Protein AF-0000000066310858 (afdb_homodimer)

Solvent-accessible surface area (backbone atoms only — not comparable to full-atom values): 17394 Å² total; per-residue (Å²): 88,62,56,35,39,60,80,66,37,44,60,84,69,60,69,42,52,45,74,44,28,37,24,57,52,24,36,52,24,57,76,66,74,44,64,58,34,40,23,27,49,98,83,70,42,81,51,24,38,40,40,38,67,40,46,29,48,28,37,37,66,72,41,40,78,41,39,34,60,80,58,33,46,55,85,67,71,58,42,46,56,75,39,34,38,69,58,53,47,49,52,22,67,77,69,70,43,57,64,35,44,23,35,40,95,85,69,44,79,55,27,36,38,38,52,66,53,41,46,51,49,49,62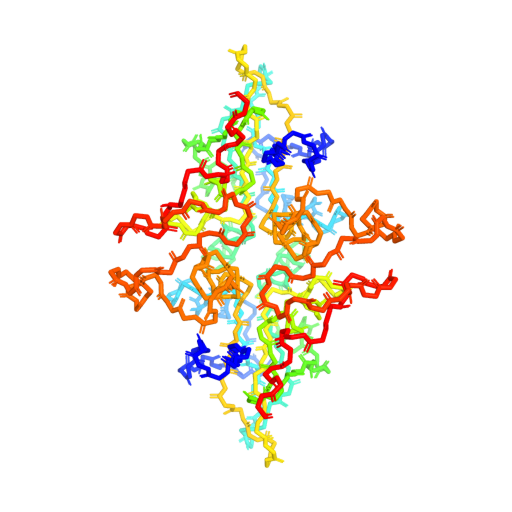,36,46,29,24,60,76,62,47,32,52,33,78,70,50,34,78,68,73,51,49,29,61,82,66,62,33,60,35,39,76,80,54,45,42,58,46,76,47,52,75,119,93,63,56,35,39,60,79,66,37,44,60,84,69,61,69,44,52,45,74,44,28,37,23,56,53,24,36,54,23,56,75,66,73,44,62,58,37,39,24,27,50,96,84,69,43,81,50,24,37,39,37,38,68,40,46,29,46,28,37,36,67,72,42,39,79,41,38,33,59,81,59,34,45,53,84,67,72,57,42,46,54,76,36,36,38,68,58,53,47,49,52,22,66,76,70,71,44,57,63,35,44,23,35,40,96,87,68,44,80,54,26,36,38,40,53,65,52,42,47,50,51,48,62,35,45,27,25,60,75,62,45,32,51,37,79,70,52,35,81,68,72,55,48,28,62,81,65,62,31,61,34,40,76,82,57,47,42,60,47,72,46,51,76,118

Radius of gyration: 21.23 Å; Cα contacts (8 Å, |Δi|>4): 653; chains: 2; bounding box: 56×58×44 Å

Secondary structure (DSSP, 8-state):
-PPBGGGT-B----EE-TTSBHHHHHHHHHHHT-SEEEEE-TTS-EEEEEEHHHHHHHHHTT-TTSBGGGTSBSS---B-TT-BHHHHHHHHHHHT-SEEEEE-TTS-EEEEEEHHHHHHHHHSHHHHHHSS-HHHHTTS--B-TTT-PBP-TTS--STTS---/-PPBGGGT-B----EE-TTSBHHHHHHHHHHHT-SEEEEE-TTS-EEEEEEHHHHHHHHHTT-TTSBGGGTSBSS---B-TT-BHHHHHHHHHHHT-SEEEEE-TTS-EEEEEEHHHHHHHHHSHHHHHHSS-HHHHTTS--B-TTT--B--TTS--STTS---

InterPro domains:
  IPR000644 CBS domain [PF00571] (5-59)
  IPR000644 CBS domain [PF00571] (68-123)
  IPR000644 CBS domain [PS51371] (9-66)
  IPR000644 CBS domain [PS51371] (72-128)
  IPR000644 CBS domain [SM00116] (12-60)
  IPR000644 CBS domain [SM00116] (75-123)
  IPR046342 CBS domain superfamily [G3DSA:3.10.580.10] (1-158)
  IPR046342 CBS domain superfamily [SSF54631] (3-125)
  IPR051257 Diverse Function CBS-Domain-Containing Protein [PTHR43080] (3-135)

Sequence (328 aa):
MATKVSQIATTKVYVVKPNVTIAEAAKEMKEHNLGSLVVIDSQNRVVGIITERDIVKAASNRDIDSPVEKYMTKDVKGVTEDTEVTDALDIMLNNGFRHLPIIKSNGKLYGIVSIRDLARALLDVHTMQFGKPAEEVKGTGVICPVCGMEIDEYGYCGCGTGSGMATKVSQIATTKVYVVKPNVTIAEAAKEMKEHNLGSLVVIDSQNRVVGIITERDIVKAASNRDIDSPVEKYMTKDVKGVTEDTEVTDALDIMLNNGFRHLPIIKSNGKLYGIVSIRDLARALLDVHTMQFGKPAEEVKGTGVICPVCGMEIDEYGYCGCGTGSG

Nearest PDB structures (foldseek):
  2ef7-assembly1_A-2  TM=7.534E-01  e=2.921E-16  Sulfurisphaera tokodaii str. 7
  2ef7-assembly1_B-2  TM=8.149E-01  e=4.476E-15  Sulfurisphaera tokodaii str. 7
  2yzq-assembly1_A  TM=8.759E-01  e=6.633E-12  Pyrococcus horikoshii
  3i8n-assembly1_B  TM=7.682E-01  e=6.304E-11  Vibrio parahaemolyticus
  3i8n-assembly2_A-2  TM=7.869E-01  e=8.428E-10  Vibrio parahaemolyticus

Organism: Acidianus ambivalens (NCBI:txid2283)

Structure (mmCIF, N/CA/C/O backbone):
data_AF-0000000066310858-model_v1
#
loop_
_entity.id
_entity.type
_entity.pdbx_description
1 polymer "Uncharacterized 17.7 kDa protein in bps2 3'region"
#
loop_
_atom_site.group_PDB
_atom_site.id
_atom_site.type_symbol
_atom_site.label_atom_id
_atom_site.label_alt_id
_atom_site.label_comp_id
_atom_site.label_asym_id
_atom_site.label_entity_id
_atom_site.label_seq_id
_atom_site.pdbx_PDB_ins_code
_atom_site.Cartn_x
_atom_site.Cartn_y
_atom_site.Cartn_z
_atom_site.occupancy
_atom_site.B_iso_or_equiv
_atom_site.auth_seq_id
_atom_site.auth_comp_id
_atom_site.auth_asym_id
_atom_site.auth_atom_id
_atom_site.pdbx_PDB_model_num
ATOM 1 N N . MET A 1 1 ? -15.336 20.812 9.516 1 46.28 1 MET A N 1
ATOM 2 C CA . MET A 1 1 ? -15.688 19.43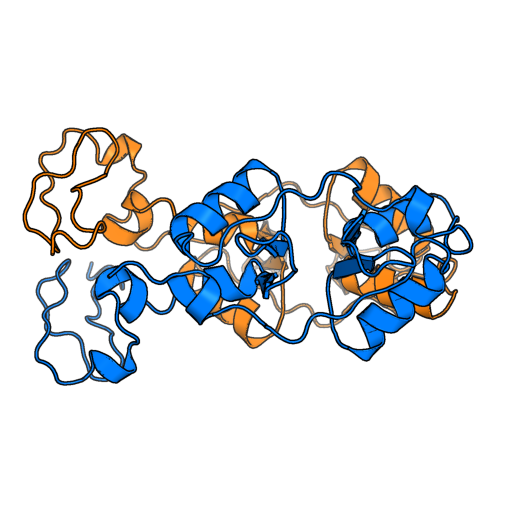8 9.844 1 46.28 1 MET A CA 1
ATOM 3 C C . MET A 1 1 ? -14.641 18.469 9.312 1 46.28 1 MET A C 1
ATOM 5 O O . MET A 1 1 ? -14.008 18.734 8.289 1 46.28 1 MET A O 1
ATOM 9 N N . ALA A 1 2 ? -14.195 17.438 10.211 1 65.38 2 ALA A N 1
ATOM 10 C CA . ALA A 1 2 ? -13.188 16.453 9.812 1 65.38 2 ALA A CA 1
ATOM 11 C C . ALA A 1 2 ? -13.648 15.648 8.609 1 65.38 2 ALA A C 1
ATOM 13 O O . ALA A 1 2 ? -14.844 15.367 8.469 1 65.38 2 ALA A O 1
ATOM 14 N N . THR A 1 3 ? -13.008 15.594 7.555 1 78.88 3 THR A N 1
ATOM 15 C CA . THR A 1 3 ? -13.328 14.844 6.348 1 78.88 3 THR A CA 1
ATOM 16 C C . THR A 1 3 ? -13.648 13.391 6.684 1 78.88 3 THR A C 1
ATOM 18 O O . THR A 1 3 ? -12.922 12.75 7.457 1 78.88 3 THR A O 1
ATOM 21 N N . LYS A 1 4 ? -14.844 12.977 6.227 1 88.94 4 LYS A N 1
ATOM 22 C CA . LYS A 1 4 ? -15.258 11.594 6.441 1 88.94 4 LYS A CA 1
ATOM 23 C C . LYS A 1 4 ? -14.797 10.695 5.293 1 88.94 4 LYS A C 1
ATOM 25 O O . LYS A 1 4 ? -14.625 11.164 4.168 1 88.94 4 LYS A O 1
ATOM 30 N N . VAL A 1 5 ? -14.633 9.375 5.582 1 92.25 5 VAL A N 1
ATOM 31 C CA . VAL A 1 5 ? -14.125 8.445 4.578 1 92.25 5 VAL A CA 1
ATOM 32 C C . VAL A 1 5 ? -15.133 8.32 3.436 1 92.25 5 VAL A C 1
ATOM 34 O O . VAL A 1 5 ? -14.742 8.094 2.285 1 92.25 5 VAL A O 1
ATOM 37 N N . SER A 1 6 ? -16.438 8.508 3.717 1 91.31 6 SER A N 1
ATOM 38 C CA . SER A 1 6 ? -17.453 8.383 2.686 1 91.31 6 SER A CA 1
ATOM 39 C C . SER A 1 6 ? -17.297 9.453 1.607 1 91.31 6 SER A C 1
ATOM 41 O O . SER A 1 6 ? -17.75 9.281 0.478 1 91.31 6 SER A O 1
ATOM 43 N N . GLN A 1 7 ? -16.609 10.531 1.909 1 90.88 7 GLN A N 1
ATOM 44 C CA . GLN A 1 7 ? -16.438 11.648 0.988 1 90.88 7 GLN A CA 1
ATOM 45 C C . GLN A 1 7 ? -15.297 11.383 0.006 1 90.88 7 GLN A C 1
ATOM 47 O O . GLN A 1 7 ? -15.18 12.062 -1.017 1 90.88 7 GLN A O 1
ATOM 52 N N . ILE A 1 8 ? -14.477 10.398 0.362 1 90.31 8 ILE A N 1
ATOM 53 C CA . ILE A 1 8 ? -13.312 10.203 -0.497 1 90.31 8 ILE A CA 1
ATOM 54 C C . ILE A 1 8 ? -13.289 8.758 -1.001 1 90.31 8 ILE A C 1
ATOM 56 O O . ILE A 1 8 ? -12.461 8.406 -1.846 1 90.31 8 ILE A O 1
ATOM 60 N N . ALA A 1 9 ? -14.156 7.934 -0.516 1 91.44 9 ALA A N 1
ATOM 61 C CA . ALA A 1 9 ? -14.156 6.5 -0.799 1 91.44 9 ALA A CA 1
ATOM 62 C C . ALA A 1 9 ? -14.555 6.227 -2.246 1 91.44 9 ALA A C 1
ATOM 64 O O . ALA A 1 9 ? -15.242 7.035 -2.869 1 91.44 9 ALA A O 1
ATOM 65 N N . THR A 1 10 ? -14.047 5.145 -2.756 1 91.06 10 THR A N 1
ATOM 66 C CA . THR A 1 10 ? -14.555 4.598 -4.012 1 91.06 10 THR A CA 1
ATOM 67 C C . THR A 1 10 ? -15.797 3.748 -3.77 1 91.06 10 THR A C 1
ATOM 69 O O . THR A 1 10 ? -15.773 2.828 -2.949 1 91.06 10 THR A O 1
ATOM 72 N N . THR A 1 11 ? -16.828 4.051 -4.512 1 90.31 11 THR A N 1
ATOM 73 C CA . THR A 1 11 ? -18.078 3.354 -4.262 1 90.31 11 THR A CA 1
ATOM 74 C C . THR A 1 11 ? -18.266 2.207 -5.25 1 90.31 11 THR A C 1
ATOM 76 O O . THR A 1 11 ? -19.094 1.317 -5.027 1 90.31 11 THR A O 1
ATOM 79 N N . LYS A 1 12 ? -17.562 2.203 -6.324 1 90.69 12 LYS A N 1
ATOM 80 C CA . LYS A 1 12 ? -17.547 1.051 -7.219 1 90.69 12 LYS A CA 1
ATOM 81 C C . LYS A 1 12 ? -16.531 0.004 -6.746 1 90.69 12 LYS A C 1
ATOM 83 O O . LYS A 1 12 ? -15.352 0.086 -7.066 1 90.69 12 LYS A O 1
ATOM 88 N N . VAL A 1 13 ? -17.062 -0.951 -6.039 1 92.44 13 VAL A N 1
ATOM 89 C CA . VAL A 1 13 ? -16.188 -1.949 -5.422 1 92.44 13 VAL A CA 1
ATOM 90 C C . VAL A 1 13 ? -16.172 -3.219 -6.273 1 92.44 13 VAL A C 1
ATOM 92 O O . VAL A 1 13 ? -17.234 -3.73 -6.652 1 92.44 13 VAL A O 1
ATOM 95 N N . TYR A 1 14 ? -15.039 -3.693 -6.609 1 94.69 14 TYR A N 1
ATOM 96 C CA . TYR A 1 14 ? -14.891 -4.957 -7.32 1 94.69 14 TYR A CA 1
ATOM 97 C C . TYR A 1 14 ? -14.906 -6.137 -6.355 1 94.69 14 TYR A C 1
ATOM 99 O O . TYR A 1 14 ? -14.289 -6.074 -5.289 1 94.69 14 TYR A O 1
ATOM 107 N N . VAL A 1 15 ? -15.68 -7.141 -6.762 1 94.94 15 VAL A N 1
ATOM 108 C CA . VAL A 1 15 ? -15.867 -8.273 -5.867 1 94.94 15 VAL A CA 1
ATOM 109 C C . VAL A 1 15 ? -15.516 -9.57 -6.598 1 94.94 15 VAL A C 1
ATOM 111 O O . VAL A 1 15 ? -15.516 -9.617 -7.828 1 94.94 15 VAL A O 1
ATOM 114 N N . VAL A 1 16 ? -15.18 -10.609 -5.844 1 97.38 16 VAL A N 1
ATOM 115 C CA . VAL A 1 16 ? -14.953 -11.953 -6.371 1 97.38 16 VAL A CA 1
ATOM 116 C C . VAL A 1 16 ? -15.625 -12.984 -5.477 1 97.38 16 VAL A C 1
ATOM 118 O O . VAL A 1 16 ? -15.961 -12.695 -4.324 1 97.38 16 VAL A O 1
ATOM 121 N N . LYS A 1 17 ? -15.859 -14.141 -6.055 1 97.69 17 LYS A N 1
ATOM 122 C CA . LYS A 1 17 ? -16.375 -15.258 -5.273 1 97.69 17 LYS A CA 1
ATOM 123 C C . LYS A 1 17 ? -15.242 -16 -4.566 1 97.69 17 LYS A C 1
ATOM 125 O O . LYS A 1 17 ? -14.102 -15.977 -5.023 1 97.69 17 LYS A O 1
ATOM 130 N N . PRO A 1 18 ? -15.594 -16.641 -3.436 1 97.56 18 PRO A N 1
ATOM 131 C CA . PRO A 1 18 ? -14.547 -17.312 -2.654 1 97.56 18 PRO A CA 1
ATOM 132 C C . PRO A 1 18 ? -13.898 -18.469 -3.402 1 97.56 18 PRO A C 1
ATOM 134 O O . PRO A 1 18 ? -12.766 -18.859 -3.094 1 97.56 18 PRO A O 1
ATOM 137 N N . ASN A 1 19 ? -14.523 -18.984 -4.434 1 98 19 ASN A N 1
ATOM 138 C CA . ASN A 1 19 ? -14.055 -20.203 -5.074 1 98 19 ASN A CA 1
ATOM 139 C C . ASN A 1 19 ? -13.188 -19.891 -6.297 1 98 19 ASN A C 1
ATOM 141 O O . ASN A 1 19 ? -12.609 -20.797 -6.898 1 98 19 ASN A O 1
ATOM 145 N N . VAL A 1 20 ? -13.109 -18.641 -6.695 1 97.88 20 VAL A N 1
ATOM 146 C CA . VAL A 1 20 ? -12.219 -18.297 -7.797 1 97.88 20 VAL A CA 1
ATOM 147 C C . VAL A 1 20 ? -10.766 -18.516 -7.379 1 97.88 20 VAL A C 1
ATOM 149 O O . VAL A 1 20 ? -10.445 -18.516 -6.188 1 97.88 20 VAL A O 1
ATOM 152 N N . THR A 1 21 ? -9.883 -18.797 -8.344 1 98.75 21 THR A N 1
ATOM 153 C CA . THR A 1 21 ? -8.492 -19.078 -8.016 1 98.75 21 THR A CA 1
ATOM 154 C C . THR A 1 21 ? -7.742 -17.781 -7.695 1 98.75 21 THR A C 1
ATOM 156 O O . THR A 1 21 ? -8.172 -16.703 -8.078 1 98.75 21 THR A O 1
ATOM 159 N N . ILE A 1 22 ? -6.656 -17.922 -7.047 1 98.75 22 ILE A N 1
ATOM 160 C CA . ILE A 1 22 ? -5.77 -16.812 -6.75 1 98.75 22 ILE A CA 1
ATOM 161 C C . ILE A 1 22 ? -5.324 -16.141 -8.047 1 98.75 22 ILE A C 1
ATOM 163 O O . ILE A 1 22 ? -5.281 -14.914 -8.141 1 98.75 22 ILE A O 1
ATOM 167 N N . ALA A 1 23 ? -5.027 -16.953 -9.07 1 98.81 23 ALA A N 1
ATOM 168 C CA . ALA A 1 23 ? -4.598 -16.422 -10.359 1 98.81 23 ALA A CA 1
ATOM 169 C C . ALA A 1 23 ? -5.699 -15.57 -10.992 1 98.81 23 ALA A C 1
ATOM 171 O O . ALA A 1 23 ? -5.422 -14.516 -11.57 1 98.81 23 ALA A O 1
ATOM 172 N N . GLU A 1 24 ? -6.906 -16 -10.875 1 98.62 24 GLU A N 1
ATOM 173 C CA . GLU A 1 24 ? -8.031 -15.25 -11.414 1 98.62 24 GLU A CA 1
ATOM 174 C C . GLU A 1 24 ? -8.234 -13.938 -10.656 1 98.62 24 GLU A C 1
ATOM 176 O O . GLU A 1 24 ? -8.516 -12.906 -11.266 1 98.62 24 GLU A O 1
ATOM 181 N N . ALA A 1 25 ? -8.148 -14.023 -9.344 1 98.75 25 ALA A N 1
ATOM 182 C CA . ALA A 1 25 ? -8.227 -12.805 -8.547 1 98.75 25 ALA A CA 1
ATOM 183 C C . ALA A 1 25 ? -7.125 -11.82 -8.93 1 98.75 25 ALA A C 1
ATOM 185 O O . ALA A 1 25 ? -7.371 -10.617 -9.062 1 98.75 25 ALA A O 1
ATOM 186 N N . ALA A 1 26 ? -5.902 -12.352 -9.117 1 98.75 26 ALA A N 1
ATOM 187 C CA . ALA A 1 26 ? -4.777 -11.523 -9.539 1 98.75 26 ALA A CA 1
ATOM 188 C C . ALA A 1 26 ? -5.055 -10.867 -10.883 1 98.75 26 ALA A C 1
ATOM 190 O O . ALA A 1 26 ? -4.703 -9.703 -11.102 1 98.75 26 ALA A O 1
ATOM 191 N N . LYS A 1 27 ? -5.656 -11.586 -11.734 1 98.69 27 LYS A N 1
ATOM 192 C CA . LYS A 1 27 ? -6.016 -11.055 -13.039 1 98.69 27 LYS A CA 1
ATOM 193 C C . LYS A 1 27 ? -6.992 -9.883 -12.914 1 98.69 27 LYS A C 1
ATOM 195 O O . LYS A 1 27 ? -6.828 -8.859 -13.57 1 98.69 27 LYS A O 1
ATOM 200 N N . GLU A 1 28 ? -7.984 -10.055 -12.109 1 98.06 28 GLU A N 1
ATOM 201 C CA . GLU A 1 28 ? -8.945 -8.977 -11.867 1 98.06 28 GLU A CA 1
ATOM 202 C C . GLU A 1 28 ? -8.25 -7.738 -11.305 1 98.06 28 GLU A C 1
ATOM 204 O O . GLU A 1 28 ? -8.531 -6.617 -11.734 1 98.06 28 GLU A O 1
ATOM 209 N N . MET A 1 29 ? -7.344 -7.949 -10.344 1 97.88 29 MET A N 1
ATOM 210 C CA . MET A 1 29 ? -6.605 -6.84 -9.75 1 97.88 29 MET A CA 1
ATOM 211 C C . MET A 1 29 ? -5.77 -6.113 -10.797 1 97.88 29 MET A C 1
ATOM 213 O O . MET A 1 29 ? -5.758 -4.883 -10.844 1 97.88 29 MET A O 1
ATOM 217 N N . LYS A 1 30 ? -5.121 -6.91 -11.609 1 97.5 30 LYS A N 1
ATOM 218 C CA . LYS A 1 30 ? -4.289 -6.348 -12.664 1 97.5 30 LYS A CA 1
ATOM 219 C C . LYS A 1 30 ? -5.125 -5.547 -13.656 1 97.5 30 LYS A C 1
ATOM 221 O O . LYS A 1 30 ? -4.785 -4.41 -13.992 1 97.5 30 LYS A O 1
ATOM 226 N N . GLU A 1 31 ? -6.215 -6.09 -14.094 1 96.81 31 GLU A N 1
ATOM 227 C CA . GLU A 1 31 ? -7.059 -5.492 -15.125 1 96.81 31 GLU A CA 1
ATOM 228 C C . GLU A 1 31 ? -7.668 -4.176 -14.648 1 96.81 31 GLU A C 1
ATOM 230 O O . GLU A 1 31 ? -7.828 -3.24 -15.43 1 96.81 31 GLU A O 1
ATOM 235 N N . HIS A 1 32 ? -7.926 -4.066 -13.406 1 95.12 32 HIS A N 1
ATOM 236 C CA . HIS A 1 32 ? -8.617 -2.887 -12.898 1 95.12 32 HIS A CA 1
ATOM 237 C C . HIS A 1 32 ? -7.688 -2.033 -12.039 1 95.12 32 HIS A C 1
ATOM 239 O O . HIS A 1 32 ? -8.125 -1.056 -11.43 1 95.12 32 HIS A O 1
ATOM 245 N N . ASN A 1 33 ? -6.422 -2.391 -11.953 1 93.62 33 ASN A N 1
ATOM 246 C CA . ASN A 1 33 ? -5.418 -1.669 -11.18 1 93.62 33 ASN A CA 1
ATOM 247 C C . ASN A 1 33 ? -5.84 -1.501 -9.719 1 93.62 33 ASN A C 1
ATOM 249 O O . ASN A 1 33 ? -5.844 -0.387 -9.195 1 93.62 33 ASN A O 1
ATOM 253 N N . LEU A 1 34 ? -6.168 -2.674 -9.117 1 94.56 34 LEU A N 1
ATOM 254 C CA . LEU A 1 34 ? -6.617 -2.709 -7.73 1 94.56 34 LEU A CA 1
ATOM 255 C C . LEU A 1 34 ? -5.621 -3.457 -6.855 1 94.56 34 LEU A C 1
ATOM 257 O O . LEU A 1 34 ? -4.941 -4.375 -7.32 1 94.56 34 LEU A O 1
ATOM 261 N N . GLY A 1 35 ? -5.594 -3.051 -5.574 1 95.75 35 GLY A N 1
ATOM 262 C CA . GLY A 1 35 ? -4.73 -3.734 -4.625 1 95.75 35 GLY A CA 1
ATOM 263 C C . GLY A 1 35 ? -5.477 -4.711 -3.736 1 95.75 35 GLY A C 1
ATOM 264 O O . GLY A 1 35 ? -4.867 -5.383 -2.9 1 95.75 35 GLY A O 1
ATOM 265 N N . SER A 1 36 ? -6.801 -4.73 -3.91 1 96.31 36 SER A N 1
ATOM 266 C CA . SER A 1 36 ? -7.633 -5.641 -3.127 1 96.31 36 SER A CA 1
ATOM 267 C C . SER A 1 36 ? -8.961 -5.918 -3.826 1 96.31 36 SER A C 1
ATOM 269 O O . SER A 1 36 ? -9.352 -5.188 -4.738 1 96.31 36 SER A O 1
ATOM 271 N N . LEU A 1 37 ? -9.562 -7.023 -3.475 1 97.31 37 LEU A N 1
ATOM 272 C CA . LEU A 1 37 ? -10.914 -7.398 -3.879 1 97.31 37 LEU A CA 1
ATOM 273 C C . LEU A 1 37 ? -11.742 -7.836 -2.674 1 97.31 37 LEU A C 1
ATOM 275 O O . LEU A 1 37 ? -11.242 -8.562 -1.807 1 97.31 37 LEU A O 1
ATOM 279 N N . VAL A 1 38 ? -12.945 -7.324 -2.658 1 95.44 38 VAL A N 1
ATOM 280 C CA . VAL A 1 38 ? -13.867 -7.809 -1.638 1 95.44 38 VAL A CA 1
ATOM 281 C C . VAL A 1 38 ? -14.453 -9.148 -2.07 1 95.44 38 VAL A C 1
ATOM 283 O O . VAL A 1 38 ? -14.797 -9.336 -3.24 1 95.44 38 VAL A O 1
ATOM 286 N N . VAL A 1 39 ? -14.539 -10.07 -1.089 1 96.56 39 VAL A N 1
ATOM 287 C CA . VAL A 1 39 ? -15.055 -11.406 -1.385 1 96.56 39 VAL A CA 1
ATOM 288 C C . VAL A 1 39 ? -16.5 -11.523 -0.901 1 96.56 39 VAL A C 1
ATOM 290 O O . VAL A 1 39 ? -16.797 -11.234 0.261 1 96.56 39 VAL A O 1
ATOM 293 N N . ILE A 1 40 ? -17.344 -11.914 -1.795 1 93.12 40 ILE A N 1
ATOM 294 C CA . ILE A 1 40 ? -18.75 -12.047 -1.449 1 93.12 40 ILE A CA 1
ATOM 295 C C . ILE A 1 40 ? -19.203 -13.477 -1.702 1 93.12 40 ILE A C 1
ATOM 297 O O . ILE A 1 40 ? -18.672 -14.164 -2.58 1 93.12 40 ILE A O 1
ATOM 301 N N . ASP A 1 41 ? -20.109 -13.891 -0.87 1 91.69 41 ASP A N 1
ATOM 302 C CA . ASP A 1 41 ? -20.641 -15.234 -1.056 1 91.69 41 ASP A CA 1
ATOM 303 C C . ASP A 1 41 ? -21.812 -15.227 -2.025 1 91.69 41 ASP A C 1
ATOM 305 O O . ASP A 1 41 ? -22.062 -14.227 -2.713 1 91.69 41 ASP A O 1
ATOM 309 N N . SER A 1 42 ? -22.484 -16.391 -2.15 1 92.69 42 SER A N 1
ATOM 310 C CA . SER A 1 42 ? -23.562 -16.562 -3.104 1 92.69 42 SER A CA 1
ATOM 311 C C . SER A 1 42 ? -24.766 -15.695 -2.748 1 92.69 42 SER A C 1
ATOM 313 O O . SER A 1 42 ? -25.625 -15.43 -3.596 1 92.69 42 SER A O 1
ATOM 315 N N . GLN A 1 43 ? -24.891 -15.227 -1.549 1 88.5 43 GLN A N 1
ATOM 316 C CA . GLN A 1 43 ? -25.984 -14.367 -1.105 1 88.5 43 GLN A CA 1
ATOM 317 C C . GLN A 1 43 ? -25.578 -12.898 -1.127 1 88.5 43 GLN A C 1
ATOM 319 O O . GLN A 1 43 ? -26.25 -12.055 -0.541 1 88.5 43 GLN A O 1
ATOM 324 N N . ASN A 1 44 ? -24.453 -12.602 -1.636 1 85.06 44 ASN A N 1
ATOM 325 C CA . ASN A 1 44 ? -23.922 -11.25 -1.795 1 85.06 44 ASN A CA 1
ATOM 326 C C . ASN A 1 44 ? -23.531 -10.641 -0.452 1 85.06 44 ASN A C 1
ATOM 328 O O . ASN A 1 44 ? -23.609 -9.422 -0.276 1 85.06 44 ASN A O 1
ATOM 332 N N . ARG A 1 45 ? -23.234 -11.5 0.475 1 87.06 45 ARG A N 1
ATOM 333 C CA . ARG A 1 45 ? -22.688 -11.031 1.746 1 87.06 45 ARG A CA 1
ATOM 334 C C . ARG A 1 45 ? -21.172 -10.977 1.704 1 87.06 45 ARG A C 1
ATOM 336 O O . ARG A 1 45 ? -20.531 -11.867 1.141 1 87.06 45 ARG A O 1
ATOM 343 N N . VAL A 1 46 ? -20.672 -9.922 2.307 1 89.38 46 VAL A N 1
ATOM 344 C CA . VAL A 1 46 ? -19.219 -9.805 2.398 1 89.38 46 VAL A CA 1
ATOM 345 C C . VAL A 1 46 ? -18.672 -10.891 3.328 1 89.38 46 VAL A C 1
ATOM 347 O O . VAL A 1 46 ? -19.047 -10.961 4.496 1 89.38 46 VAL A O 1
ATOM 350 N N . VAL A 1 47 ? -17.766 -11.711 2.799 1 91.69 47 VAL A N 1
ATOM 351 C CA . VAL A 1 47 ? -17.25 -12.805 3.617 1 91.69 47 VAL A CA 1
ATOM 352 C C . VAL A 1 47 ? -15.742 -12.664 3.803 1 91.69 47 VAL A C 1
ATOM 354 O O . VAL A 1 47 ? -15.133 -13.414 4.559 1 91.69 47 VAL A O 1
ATOM 357 N N . GLY A 1 48 ? -15.109 -11.719 3.111 1 93.75 48 GLY A N 1
ATOM 358 C CA . GLY A 1 48 ? -13.68 -11.516 3.279 1 93.75 48 GLY A CA 1
ATOM 359 C C . GLY A 1 48 ? -13.117 -10.461 2.342 1 93.75 48 GLY A C 1
ATOM 360 O O . GLY A 1 48 ? -13.867 -9.734 1.693 1 93.75 48 GLY A O 1
ATOM 361 N N . ILE A 1 49 ? -11.844 -10.336 2.361 1 95.94 49 ILE A N 1
ATOM 362 C CA . ILE A 1 49 ? -11.086 -9.461 1.47 1 95.94 49 ILE A CA 1
ATOM 363 C C . ILE A 1 49 ? -9.766 -10.133 1.097 1 95.94 49 ILE A C 1
ATOM 365 O O . ILE A 1 49 ? -9.125 -10.773 1.937 1 95.94 49 ILE A O 1
ATOM 369 N N . ILE A 1 50 ? -9.43 -10.117 -0.175 1 97.81 50 ILE A N 1
ATOM 370 C CA . ILE A 1 50 ? -8.141 -10.609 -0.636 1 97.81 50 ILE A CA 1
ATOM 371 C C . ILE A 1 50 ? -7.309 -9.445 -1.179 1 97.81 50 ILE A C 1
ATOM 373 O O . ILE A 1 50 ? -7.824 -8.594 -1.908 1 97.81 50 ILE A O 1
ATOM 377 N N . THR A 1 51 ? -6.031 -9.359 -0.744 1 97.19 51 THR A N 1
ATOM 378 C CA . THR A 1 51 ? -5.172 -8.227 -1.082 1 97.19 51 THR A CA 1
ATOM 379 C C . THR A 1 51 ? -3.945 -8.695 -1.861 1 97.19 51 THR A C 1
ATOM 381 O O . THR A 1 51 ? -3.734 -9.898 -2.035 1 97.19 51 THR A O 1
ATOM 384 N N . GLU A 1 52 ? -3.186 -7.703 -2.363 1 97.81 52 GLU A N 1
ATOM 385 C CA . GLU A 1 52 ? -1.92 -8.016 -3.021 1 97.81 52 GLU A CA 1
ATOM 386 C C . GLU A 1 52 ? -1.017 -8.852 -2.117 1 97.81 52 GLU A C 1
ATOM 388 O O . GLU A 1 52 ? -0.34 -9.766 -2.582 1 97.81 52 GLU A O 1
ATOM 393 N N . ARG A 1 53 ? -1.056 -8.57 -0.831 1 96.94 53 ARG A N 1
ATOM 394 C CA . ARG A 1 53 ? -0.253 -9.328 0.126 1 96.94 53 ARG A CA 1
ATOM 395 C C . ARG A 1 53 ? -0.647 -10.805 0.128 1 96.94 53 ARG A C 1
ATOM 397 O O . ARG A 1 53 ? 0.212 -11.68 0.228 1 96.94 53 ARG A O 1
ATOM 404 N N . ASP A 1 54 ? -1.854 -11.062 0.056 1 97.81 54 ASP A N 1
ATOM 405 C CA . ASP A 1 54 ? -2.336 -12.438 0.013 1 97.81 54 ASP A CA 1
ATOM 406 C C . ASP A 1 54 ? -1.866 -13.148 -1.256 1 97.81 54 ASP A C 1
ATOM 408 O O . ASP A 1 54 ? -1.528 -14.336 -1.224 1 97.81 54 ASP A O 1
ATOM 412 N N . ILE A 1 55 ? -1.886 -12.398 -2.387 1 98.69 55 ILE A N 1
ATOM 413 C CA . ILE A 1 55 ? -1.401 -12.961 -3.641 1 98.69 55 ILE A CA 1
ATOM 414 C C . ILE A 1 55 ? 0.085 -13.289 -3.52 1 98.69 55 ILE A C 1
ATOM 416 O O . ILE A 1 55 ? 0.537 -14.336 -3.996 1 98.69 55 ILE A O 1
ATOM 420 N N . VAL A 1 56 ? 0.797 -12.414 -2.877 1 98.62 56 VAL A N 1
ATOM 421 C CA . VAL A 1 56 ? 2.219 -12.641 -2.643 1 98.62 56 VAL A CA 1
ATOM 422 C C . VAL A 1 56 ? 2.41 -13.922 -1.84 1 98.62 56 VAL A C 1
ATOM 424 O O . VAL A 1 56 ? 3.258 -14.758 -2.178 1 98.62 56 VAL A O 1
ATOM 427 N N . LYS A 1 57 ? 1.639 -14.117 -0.821 1 98.56 57 LYS A N 1
ATOM 428 C CA . LYS A 1 57 ? 1.729 -15.32 -0.007 1 98.56 57 LYS A CA 1
ATOM 429 C C . LYS A 1 57 ? 1.445 -16.562 -0.841 1 98.56 57 LYS A C 1
ATOM 431 O O . LYS A 1 57 ? 2.168 -17.562 -0.746 1 98.56 57 LYS A O 1
ATOM 436 N N . ALA A 1 58 ? 0.432 -16.484 -1.628 1 98.75 58 ALA A N 1
ATOM 437 C CA . ALA A 1 58 ? 0.083 -17.609 -2.479 1 98.75 58 ALA A CA 1
ATOM 438 C C . ALA A 1 58 ? 1.194 -17.906 -3.48 1 98.75 58 ALA A C 1
ATOM 440 O O . ALA A 1 58 ? 1.532 -19.078 -3.715 1 98.75 58 ALA A O 1
ATOM 441 N N . ALA A 1 59 ? 1.728 -16.875 -4.105 1 98.62 59 ALA A N 1
ATOM 442 C CA . ALA A 1 59 ? 2.824 -17.031 -5.059 1 98.62 59 ALA A CA 1
ATOM 443 C C . ALA A 1 59 ? 4.047 -17.656 -4.387 1 98.62 59 ALA A C 1
ATOM 445 O O . ALA A 1 59 ? 4.699 -18.531 -4.961 1 98.62 59 ALA A O 1
ATOM 446 N N . SER A 1 60 ? 4.316 -17.172 -3.174 1 98.38 60 SER A N 1
ATOM 447 C CA . SER A 1 60 ? 5.434 -17.719 -2.414 1 98.38 60 SER A CA 1
ATOM 448 C C . SER A 1 60 ? 5.266 -19.219 -2.176 1 98.38 60 SER A C 1
ATOM 450 O O . SER A 1 60 ? 6.246 -19.969 -2.146 1 98.38 60 SER A O 1
ATOM 452 N N . ASN A 1 61 ? 4.059 -19.641 -2.006 1 98.25 61 ASN A N 1
ATOM 453 C CA . ASN A 1 61 ? 3.744 -21.047 -1.749 1 98.25 61 ASN A CA 1
ATOM 454 C C . ASN A 1 61 ? 3.516 -21.812 -3.047 1 98.25 61 ASN A C 1
ATOM 456 O O . ASN A 1 61 ? 3.189 -23 -3.018 1 98.25 61 ASN A O 1
ATOM 460 N N . ARG A 1 62 ? 3.656 -21.188 -4.152 1 98.19 62 ARG A N 1
ATOM 461 C CA . ARG A 1 62 ? 3.375 -21.75 -5.469 1 98.19 62 ARG A CA 1
ATOM 462 C C . ARG A 1 62 ? 1.966 -22.328 -5.527 1 98.19 62 ARG A C 1
ATOM 464 O O . ARG A 1 62 ? 1.764 -23.453 -6.02 1 98.19 62 ARG A O 1
ATOM 471 N N . ASP A 1 63 ? 1.056 -21.609 -4.98 1 98.5 63 ASP A N 1
ATOM 472 C CA . ASP A 1 63 ? -0.318 -22.062 -4.785 1 98.5 63 ASP A CA 1
ATOM 473 C C . ASP A 1 63 ? -1.312 -21.094 -5.426 1 98.5 63 ASP A C 1
ATOM 475 O O . ASP A 1 63 ? -2.326 -20.75 -4.816 1 98.5 63 ASP A O 1
ATOM 479 N N . ILE A 1 64 ? -1.013 -20.656 -6.695 1 98.44 64 ILE A N 1
ATOM 480 C CA . ILE A 1 64 ? -1.818 -19.609 -7.316 1 98.44 64 ILE A CA 1
ATOM 481 C C . ILE A 1 64 ? -3.09 -20.219 -7.902 1 98.44 64 ILE A C 1
ATOM 483 O O . ILE A 1 64 ? -4.004 -19.484 -8.305 1 98.44 64 ILE A O 1
ATOM 487 N N . ASP A 1 65 ? -3.213 -21.562 -7.938 1 98.44 65 ASP A N 1
ATOM 488 C CA . ASP A 1 65 ? -4.395 -22.234 -8.484 1 98.44 65 ASP A CA 1
ATOM 489 C C . ASP A 1 65 ? -5.398 -22.562 -7.379 1 98.44 65 ASP A C 1
ATOM 491 O O . ASP A 1 65 ? -6.504 -23.031 -7.656 1 98.44 65 ASP A O 1
ATOM 495 N N . SER A 1 66 ? -5.074 -22.297 -6.105 1 98.5 66 SER A N 1
ATOM 496 C CA . SER A 1 66 ? -5.98 -22.516 -4.988 1 98.5 66 SER A CA 1
ATOM 497 C C . SER A 1 66 ? -7.066 -21.453 -4.93 1 98.5 66 SER A C 1
ATOM 499 O O . SER A 1 66 ? -6.902 -20.359 -5.492 1 98.5 66 SER A O 1
ATOM 501 N N . PRO A 1 67 ? -8.148 -21.766 -4.254 1 98.75 67 PRO A N 1
ATOM 502 C CA . PRO A 1 67 ? -9.234 -20.797 -4.164 1 98.75 67 PRO A CA 1
ATOM 503 C C . PRO A 1 67 ? -8.898 -19.609 -3.248 1 98.75 67 PRO A C 1
ATOM 505 O O . PRO A 1 67 ? -8.148 -19.781 -2.279 1 98.75 67 PRO A O 1
ATOM 508 N N . VAL A 1 68 ? -9.461 -18.438 -3.533 1 98.56 68 VAL A N 1
ATOM 509 C CA . VAL A 1 68 ? -9.312 -17.203 -2.779 1 98.56 68 VAL A CA 1
ATOM 510 C C . VAL A 1 68 ? -9.648 -17.453 -1.312 1 98.56 68 VAL A C 1
ATOM 512 O O . VAL A 1 68 ? -9.016 -16.875 -0.418 1 98.56 68 VAL A O 1
ATOM 515 N N . GLU A 1 69 ? -10.531 -18.328 -1.031 1 98 69 GLU A N 1
ATOM 516 C CA . GLU A 1 69 ? -11 -18.609 0.325 1 98 69 GLU A CA 1
ATOM 517 C C . GLU A 1 69 ? -9.859 -19.078 1.219 1 98 69 GLU A C 1
ATOM 519 O O . GLU A 1 69 ? -9.867 -18.828 2.426 1 98 69 GLU A O 1
ATOM 524 N N . LYS A 1 70 ? -8.914 -19.672 0.67 1 98.25 70 LYS A N 1
ATOM 525 C CA . LYS A 1 70 ? -7.785 -20.234 1.411 1 98.25 70 LYS A CA 1
ATOM 526 C C . LYS A 1 70 ? -6.879 -19.125 1.937 1 98.25 70 LYS A C 1
ATOM 528 O O . LYS A 1 70 ? -6.176 -19.312 2.934 1 98.25 70 LYS A O 1
ATOM 533 N N . TYR A 1 71 ? -6.895 -17.922 1.284 1 98.12 71 TYR A N 1
ATOM 534 C CA . TYR A 1 71 ? -5.895 -16.906 1.601 1 98.12 71 TYR A CA 1
ATOM 535 C C . TYR A 1 71 ? -6.555 -15.617 2.061 1 98.12 71 TYR A C 1
ATOM 537 O O . TYR A 1 71 ? -5.91 -14.773 2.688 1 98.12 71 TYR A O 1
ATOM 545 N N . MET A 1 72 ? -7.805 -15.477 1.688 1 97.31 72 MET A N 1
ATOM 546 C CA . MET A 1 72 ? -8.477 -14.219 2.008 1 97.31 72 MET A CA 1
ATOM 547 C C . MET A 1 72 ? -8.57 -14.023 3.518 1 97.31 72 MET A C 1
ATOM 549 O O . MET A 1 72 ? -8.547 -14.992 4.277 1 97.31 72 MET A O 1
ATOM 553 N N . THR A 1 73 ? -8.625 -12.766 3.9 1 94 73 THR A N 1
ATOM 554 C CA . THR A 1 73 ? -8.969 -12.461 5.285 1 94 73 THR A CA 1
ATOM 555 C C . THR A 1 73 ? -10.477 -12.562 5.496 1 94 73 THR A C 1
ATOM 557 O O . THR A 1 73 ? -11.258 -11.953 4.766 1 94 73 THR A O 1
ATOM 560 N N . LYS A 1 74 ? -11.008 -13.367 6.352 1 90.19 74 LYS A N 1
ATOM 561 C CA . LYS A 1 74 ? -12.438 -13.625 6.555 1 90.19 74 LYS A CA 1
ATOM 562 C C . LYS A 1 74 ? -13.047 -12.617 7.523 1 90.19 74 LYS A C 1
ATOM 564 O O . LYS A 1 74 ? -14.188 -12.195 7.352 1 90.19 74 LYS A O 1
ATOM 569 N N . ASP A 1 75 ? -12.531 -12.203 8.562 1 80 75 ASP A N 1
ATOM 570 C CA . ASP A 1 75 ? -13.039 -11.219 9.516 1 80 75 ASP A CA 1
ATOM 571 C C . ASP A 1 75 ? -12.57 -9.812 9.156 1 80 75 ASP A C 1
ATOM 573 O O . ASP A 1 75 ? -11.695 -9.258 9.82 1 80 75 ASP A O 1
ATOM 577 N N . VAL A 1 76 ? -13.375 -9.312 8.102 1 80.19 76 VAL A N 1
ATOM 578 C CA . VAL A 1 76 ? -12.969 -8.023 7.555 1 80.19 76 VAL A CA 1
ATOM 579 C C . VAL A 1 76 ? -13.258 -6.914 8.562 1 80.19 76 VAL A C 1
ATOM 581 O O . VAL A 1 76 ? -14.383 -6.793 9.062 1 80.19 76 VAL A O 1
ATOM 584 N N . LYS A 1 77 ? -12.227 -6.262 9.023 1 81.69 77 LYS A N 1
ATOM 585 C CA . LYS A 1 77 ? -12.406 -5.047 9.812 1 81.69 77 LYS A CA 1
ATOM 586 C C . LYS A 1 77 ? -12.695 -3.844 8.914 1 81.69 77 LYS A C 1
ATOM 588 O O . LYS A 1 77 ? -11.875 -3.492 8.062 1 81.69 77 LYS A O 1
ATOM 593 N N . GLY A 1 78 ? -13.945 -3.41 8.891 1 86.25 78 GLY A N 1
ATOM 594 C CA . GLY A 1 78 ? -14.312 -2.225 8.133 1 86.25 78 GLY A CA 1
ATOM 595 C C . GLY A 1 78 ? -14.602 -1.021 9.008 1 86.25 78 GLY A C 1
ATOM 596 O O . GLY A 1 78 ? -14.344 -1.051 10.219 1 86.25 78 GLY A O 1
ATOM 597 N N . VAL A 1 79 ? -14.898 0.048 8.367 1 90.5 79 VAL A N 1
ATOM 598 C CA . VAL A 1 79 ? -15.297 1.27 9.062 1 90.5 79 VAL A CA 1
ATOM 599 C C . VAL A 1 79 ? -16.672 1.723 8.555 1 90.5 79 VAL A C 1
ATOM 601 O O . VAL A 1 79 ? -17.188 1.178 7.582 1 90.5 79 VAL A O 1
ATOM 604 N N . THR A 1 80 ? -17.203 2.656 9.273 1 91.25 80 THR A N 1
ATOM 605 C CA . THR A 1 80 ? -18.5 3.184 8.859 1 91.25 80 THR A CA 1
ATOM 606 C C . THR A 1 80 ? -18.328 4.406 7.961 1 91.25 80 THR A C 1
ATOM 608 O O . THR A 1 80 ? -17.234 4.961 7.867 1 91.25 80 THR A O 1
ATOM 611 N N . GLU A 1 81 ? -19.438 4.781 7.344 1 90.31 81 GLU A N 1
ATOM 612 C CA . GLU A 1 81 ? -19.422 5.922 6.43 1 90.31 81 GLU A CA 1
ATOM 613 C C . GLU A 1 81 ? -19.016 7.203 7.152 1 90.31 81 GLU A C 1
ATOM 615 O O . GLU A 1 81 ? -18.438 8.109 6.539 1 90.31 81 GLU A O 1
ATOM 620 N N . ASP A 1 82 ? -19.125 7.207 8.477 1 87.94 82 ASP A N 1
ATOM 621 C CA . ASP A 1 82 ? -18.938 8.438 9.242 1 87.94 82 ASP A CA 1
ATOM 622 C C . ASP A 1 82 ? -17.547 8.477 9.883 1 87.94 82 ASP A C 1
ATOM 624 O O . ASP A 1 82 ? -17.188 9.469 10.531 1 87.94 82 ASP A O 1
ATOM 628 N N . THR A 1 83 ? -16.812 7.461 9.633 1 88.31 83 THR A N 1
ATOM 629 C CA . THR A 1 83 ? -15.477 7.438 10.195 1 88.31 83 THR A CA 1
ATOM 630 C C . THR A 1 83 ? -14.625 8.562 9.609 1 88.31 83 THR A C 1
ATOM 632 O O . THR A 1 83 ? -14.664 8.82 8.406 1 88.31 83 THR A O 1
ATOM 635 N N . GLU A 1 84 ? -13.852 9.258 10.445 1 84.69 84 GLU A N 1
ATOM 636 C CA . GLU A 1 84 ? -12.961 10.328 10 1 84.69 84 GLU A CA 1
ATOM 637 C C . GLU A 1 84 ? -11.742 9.758 9.281 1 84.69 84 GLU A C 1
ATOM 639 O O . GLU A 1 84 ? -11.234 8.703 9.648 1 84.69 84 GLU A O 1
ATOM 644 N N . VAL A 1 85 ? -11.258 10.539 8.375 1 87.81 85 VAL A N 1
ATOM 645 C CA . VAL A 1 85 ? -10.102 10.164 7.559 1 87.81 85 VAL A CA 1
ATOM 646 C C . VAL A 1 85 ? -8.914 9.844 8.461 1 87.81 85 VAL A C 1
ATOM 648 O O . VAL A 1 85 ? -8.227 8.844 8.266 1 87.81 85 VAL A O 1
ATOM 651 N N . THR A 1 86 ? -8.711 10.625 9.477 1 82.69 86 THR A N 1
ATOM 652 C CA . THR A 1 86 ? -7.57 10.438 10.367 1 82.69 86 THR A CA 1
ATOM 653 C C . THR A 1 86 ? -7.719 9.148 11.164 1 82.69 86 THR A C 1
ATOM 655 O O . THR A 1 86 ? -6.742 8.422 11.375 1 82.69 86 THR A O 1
ATOM 658 N N . ASP A 1 87 ? -8.93 8.844 11.641 1 84 87 ASP A N 1
ATOM 659 C CA . ASP A 1 87 ? -9.18 7.617 12.391 1 84 87 ASP A CA 1
ATOM 660 C C . ASP A 1 87 ? -8.992 6.387 11.5 1 84 87 ASP A C 1
ATOM 662 O O . ASP A 1 87 ? -8.406 5.387 11.938 1 84 87 ASP A O 1
ATOM 666 N N . ALA A 1 88 ? -9.484 6.512 10.289 1 90.25 88 ALA A N 1
ATOM 667 C CA . ALA A 1 88 ? -9.328 5.414 9.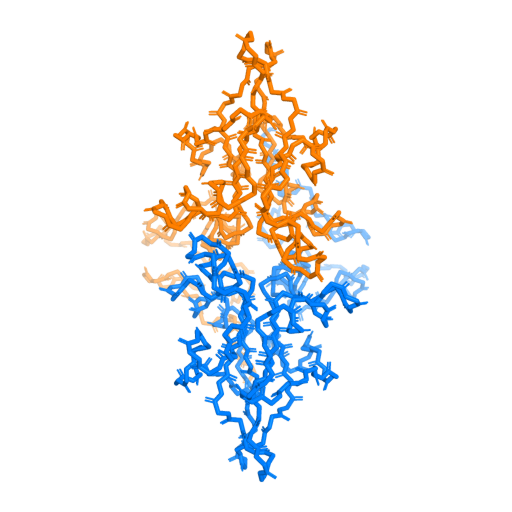336 1 90.25 88 ALA A CA 1
ATOM 668 C C . ALA A 1 88 ? -7.855 5.137 9.055 1 90.25 88 ALA A C 1
ATOM 670 O O . ALA A 1 88 ? -7.438 3.977 9.008 1 90.25 88 ALA A O 1
ATOM 671 N N . LEU A 1 89 ? -7.121 6.191 8.914 1 90.25 89 LEU A N 1
ATOM 672 C CA . LEU A 1 89 ? -5.691 6.027 8.664 1 90.25 89 LEU A CA 1
ATOM 673 C C . LEU A 1 89 ? -5.008 5.375 9.859 1 90.25 89 LEU A C 1
ATOM 675 O O . LEU A 1 89 ? -4.156 4.496 9.688 1 90.25 89 LEU A O 1
ATOM 679 N N . ASP A 1 90 ? -5.387 5.75 11.07 1 86.56 90 ASP A N 1
ATOM 680 C CA . ASP A 1 90 ? -4.84 5.148 12.281 1 86.56 90 ASP A CA 1
ATOM 681 C C . ASP A 1 90 ? -5.133 3.65 12.328 1 86.56 90 ASP A C 1
ATOM 683 O O . ASP A 1 90 ? -4.258 2.852 12.672 1 86.56 90 ASP A O 1
ATOM 687 N N . ILE A 1 91 ? -6.293 3.311 11.977 1 88.44 91 ILE A N 1
ATOM 688 C CA . ILE A 1 91 ? -6.695 1.907 11.953 1 88.44 91 ILE A CA 1
ATOM 689 C C . ILE A 1 91 ? -5.828 1.144 10.953 1 88.44 91 ILE A C 1
ATOM 691 O O . ILE A 1 91 ? -5.32 0.062 11.258 1 88.44 91 ILE A O 1
ATOM 695 N N . MET A 1 92 ? -5.594 1.743 9.758 1 91.94 92 MET A N 1
ATOM 696 C CA . MET A 1 92 ? -4.777 1.096 8.734 1 91.94 92 MET A CA 1
ATOM 697 C C . MET A 1 92 ? -3.342 0.912 9.227 1 91.94 92 MET A C 1
ATOM 699 O O . MET A 1 92 ? -2.781 -0.18 9.117 1 91.94 92 MET A O 1
ATOM 703 N N . LEU A 1 93 ? -2.844 1.937 9.75 1 89.19 93 LEU A N 1
ATOM 704 C CA . LEU A 1 93 ? -1.442 1.924 10.156 1 89.19 93 LEU A CA 1
ATOM 705 C C . LEU A 1 93 ? -1.221 0.959 11.32 1 89.19 93 LEU A C 1
ATOM 707 O O . LEU A 1 93 ? -0.243 0.207 11.328 1 89.19 93 LEU A O 1
ATOM 711 N N . ASN A 1 94 ? -2.123 0.885 12.281 1 86.12 94 ASN A N 1
ATOM 712 C CA . ASN A 1 94 ? -1.98 0.055 13.477 1 86.12 94 ASN A CA 1
ATOM 713 C C . ASN A 1 94 ? -2.195 -1.422 13.156 1 86.12 94 ASN A C 1
ATOM 715 O O . ASN A 1 94 ? -1.642 -2.293 13.836 1 86.12 94 ASN A O 1
ATOM 719 N N . ASN A 1 95 ? -2.914 -1.702 12.102 1 87.25 95 ASN A N 1
ATOM 720 C CA . ASN A 1 95 ? -3.236 -3.094 11.805 1 87.25 95 ASN A CA 1
ATOM 721 C C . ASN A 1 95 ? -2.512 -3.578 10.547 1 87.25 95 ASN A C 1
ATOM 723 O O . ASN A 1 95 ? -2.625 -4.746 10.18 1 87.25 95 ASN A O 1
ATOM 727 N N . GLY A 1 96 ? -1.829 -2.648 9.898 1 88.69 96 GLY A N 1
ATOM 728 C CA . GLY A 1 96 ? -1.104 -3 8.688 1 88.69 96 GLY A CA 1
ATOM 729 C C . GLY A 1 96 ? -2.004 -3.156 7.48 1 88.69 96 GLY A C 1
ATOM 730 O O . GLY A 1 96 ? -1.713 -3.947 6.582 1 88.69 96 GLY A O 1
ATOM 731 N N . PHE A 1 97 ? -3.125 -2.459 7.512 1 91.56 97 PHE A N 1
ATOM 732 C CA . PHE A 1 97 ? -4.047 -2.514 6.387 1 91.56 97 PHE A CA 1
ATOM 733 C C . PHE A 1 97 ? -3.73 -1.42 5.371 1 91.56 97 PHE A C 1
ATOM 735 O O . PHE A 1 97 ? -3.307 -0.324 5.746 1 91.56 97 PHE A O 1
ATOM 742 N N . ARG A 1 98 ? -4.008 -1.73 4.121 1 94.44 98 ARG A N 1
ATOM 743 C CA . ARG A 1 98 ? -3.877 -0.707 3.09 1 94.44 98 ARG A CA 1
ATOM 744 C C . ARG A 1 98 ? -5.234 -0.37 2.479 1 94.44 98 ARG A C 1
ATOM 746 O O . ARG A 1 98 ? -5.355 0.598 1.725 1 94.44 98 ARG A O 1
ATOM 753 N N . HIS A 1 99 ? -6.188 -1.192 2.811 1 94.12 99 HIS A N 1
ATOM 754 C CA . HIS A 1 99 ? -7.559 -1.018 2.346 1 94.12 99 HIS A CA 1
ATOM 755 C C . HIS A 1 99 ? -8.555 -1.275 3.467 1 94.12 99 HIS A C 1
ATOM 757 O O . HIS A 1 99 ? -8.375 -2.191 4.27 1 94.12 99 HIS A O 1
ATOM 763 N N . LEU A 1 100 ? -9.547 -0.444 3.504 1 93.69 100 LEU A N 1
ATOM 764 C CA . LEU A 1 100 ? -10.617 -0.597 4.48 1 93.69 100 LEU A CA 1
ATOM 765 C C . LEU A 1 100 ? -11.984 -0.563 3.803 1 93.69 100 LEU A C 1
ATOM 767 O O . LEU A 1 100 ? -12.367 0.452 3.217 1 93.69 100 LEU A O 1
ATOM 771 N N . PRO A 1 101 ? -12.742 -1.65 3.857 1 92.5 101 PRO A N 1
ATOM 772 C CA . PRO A 1 101 ? -14.133 -1.573 3.412 1 92.5 101 PRO A CA 1
ATOM 773 C C . PRO A 1 101 ? -14.984 -0.663 4.297 1 92.5 101 PRO A C 1
ATOM 775 O O . PRO A 1 101 ? -14.75 -0.57 5.504 1 92.5 101 PRO A O 1
ATOM 778 N N . ILE A 1 102 ? -15.828 0.029 3.678 1 91.88 102 ILE A N 1
ATOM 779 C CA . ILE A 1 102 ? -16.812 0.848 4.387 1 91.88 102 ILE A CA 1
ATOM 780 C C . ILE A 1 102 ? -18.156 0.136 4.402 1 91.88 102 ILE A C 1
ATOM 782 O O . ILE A 1 102 ? -18.719 -0.17 3.348 1 91.88 102 ILE A O 1
ATOM 786 N N . ILE A 1 103 ? -18.578 -0.11 5.598 1 85.31 103 ILE A N 1
ATOM 787 C CA . ILE A 1 103 ? -19.797 -0.887 5.773 1 85.31 103 ILE A CA 1
ATOM 788 C C . ILE A 1 103 ? -20.906 0.017 6.289 1 85.31 103 ILE A C 1
ATOM 790 O O . ILE A 1 103 ? -20.719 0.786 7.23 1 85.31 103 ILE A O 1
ATOM 794 N N . LYS A 1 104 ? -22.078 -0.108 5.633 1 85.69 104 LYS A N 1
ATOM 795 C CA . LYS A 1 104 ? -23.25 0.647 6.062 1 85.69 104 LYS A CA 1
ATOM 796 C C . LYS A 1 104 ? -23.859 0.048 7.328 1 85.69 104 LYS A C 1
ATOM 798 O O . LYS A 1 104 ? -23.5 -1.062 7.73 1 85.69 104 LYS A O 1
ATOM 803 N N . SER A 1 105 ? -24.766 0.841 7.875 1 82.12 105 SER A N 1
ATOM 804 C CA . SER A 1 105 ? -25.422 0.405 9.102 1 82.12 105 SER A CA 1
ATOM 805 C C . SER A 1 105 ? -26.219 -0.872 8.867 1 82.12 105 SER A C 1
ATOM 807 O O . SER A 1 105 ? -26.406 -1.675 9.781 1 82.12 105 SER A O 1
ATOM 809 N N . ASN A 1 106 ? -26.672 -1.111 7.68 1 80.81 106 ASN A N 1
ATOM 810 C CA . ASN A 1 106 ? -27.469 -2.289 7.375 1 80.81 106 ASN A CA 1
ATOM 811 C C . ASN A 1 106 ? -26.594 -3.492 7.027 1 80.81 106 ASN A C 1
ATOM 813 O O . ASN A 1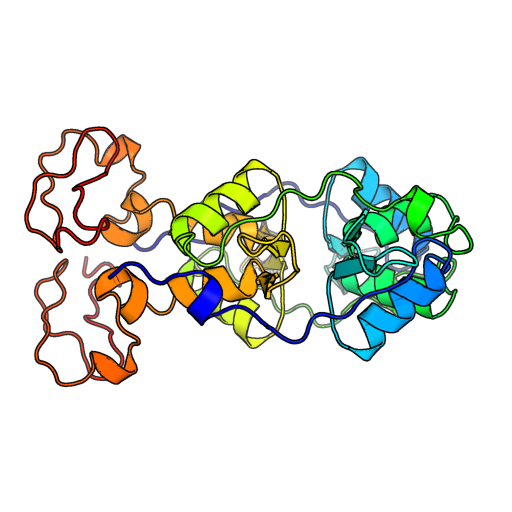 106 ? -27.109 -4.547 6.648 1 80.81 106 ASN A O 1
ATOM 817 N N . GLY A 1 107 ? -25.297 -3.316 7.031 1 76.69 107 GLY A N 1
ATOM 818 C CA . GLY A 1 107 ? -24.375 -4.422 6.801 1 76.69 107 GLY A CA 1
ATOM 819 C C . GLY A 1 107 ? -23.922 -4.531 5.355 1 76.69 107 GLY A C 1
ATOM 820 O O . GLY A 1 107 ? -23.062 -5.352 5.031 1 76.69 107 GLY A O 1
ATOM 821 N N . LYS A 1 108 ? -24.469 -3.629 4.555 1 83.56 108 LYS A N 1
ATOM 822 C CA . LYS A 1 108 ? -24.109 -3.66 3.143 1 83.56 108 LYS A CA 1
ATOM 823 C C . LYS A 1 108 ? -22.812 -2.883 2.891 1 83.56 108 LYS A C 1
ATOM 825 O O . LYS A 1 108 ? -22.5 -1.946 3.623 1 83.56 108 LYS A O 1
ATOM 830 N N . LEU A 1 109 ? -22.156 -3.312 1.862 1 87.62 109 LEU A N 1
ATOM 831 C CA . LEU A 1 109 ? -20.922 -2.65 1.48 1 87.62 109 LEU A CA 1
ATOM 832 C C . LEU A 1 109 ? -21.203 -1.289 0.854 1 87.62 109 LEU A C 1
ATOM 834 O O . LEU A 1 109 ? -21.969 -1.187 -0.1 1 87.62 109 LEU A O 1
ATOM 838 N N . TYR A 1 110 ? -20.703 -0.273 1.397 1 90.31 110 TYR A N 1
ATOM 839 C CA . TYR A 1 110 ? -20.844 1.077 0.862 1 90.31 110 TYR A CA 1
ATOM 840 C C . TYR A 1 110 ? -19.75 1.366 -0.162 1 90.31 110 TYR A C 1
ATOM 842 O O . TYR A 1 110 ? -20.016 1.921 -1.229 1 90.31 110 TYR A O 1
ATOM 850 N N . GLY A 1 111 ? -18.562 1.073 0.297 1 94.12 111 GLY A N 1
ATOM 851 C CA . GLY A 1 111 ? -17.391 1.381 -0.515 1 94.12 111 GLY A CA 1
ATOM 852 C C . GLY A 1 111 ? -16.094 0.878 0.09 1 94.12 111 GLY A C 1
ATOM 853 O O . GLY A 1 111 ? -16.109 -0.032 0.921 1 94.12 111 GLY A O 1
ATOM 854 N N . ILE A 1 112 ? -15.031 1.34 -0.452 1 94.81 112 ILE A N 1
ATOM 855 C CA . ILE A 1 112 ? -13.703 0.962 0.025 1 94.81 112 ILE A CA 1
ATOM 856 C C . ILE A 1 112 ? -12.766 2.166 -0.045 1 94.81 112 ILE A C 1
ATOM 858 O O . ILE A 1 112 ? -12.891 3.008 -0.938 1 94.81 112 ILE A O 1
ATOM 862 N N . VAL A 1 113 ? -11.883 2.299 0.935 1 95.25 113 VAL A N 1
ATOM 863 C CA . VAL A 1 113 ? -10.891 3.371 0.933 1 95.25 113 VAL A CA 1
ATOM 864 C C . VAL A 1 113 ? -9.492 2.785 1.092 1 95.25 113 VAL A C 1
ATOM 866 O O . VAL A 1 113 ? -9.297 1.826 1.842 1 95.25 113 VAL A O 1
ATOM 869 N N . SER A 1 114 ? -8.586 3.357 0.348 1 95.62 114 SER A N 1
ATOM 870 C CA . SER A 1 114 ? -7.195 2.914 0.411 1 95.62 114 SER A CA 1
ATOM 871 C C . SER A 1 114 ? -6.328 3.91 1.178 1 95.62 114 SER A C 1
ATOM 873 O O . SER A 1 114 ? -6.75 5.039 1.43 1 95.62 114 SER A O 1
ATOM 875 N N . ILE A 1 115 ? -5.184 3.492 1.524 1 94.19 115 ILE A N 1
ATOM 876 C CA . ILE A 1 115 ? -4.25 4.371 2.223 1 94.19 115 ILE A CA 1
ATOM 877 C C . ILE A 1 115 ? -3.859 5.535 1.312 1 94.19 115 ILE A C 1
ATOM 879 O O . ILE A 1 115 ? -3.617 6.645 1.787 1 94.19 115 ILE A O 1
ATOM 883 N N . ARG A 1 116 ? -3.877 5.316 0.039 1 93.06 116 ARG A N 1
ATOM 884 C CA . ARG A 1 116 ? -3.609 6.406 -0.894 1 93.06 116 ARG A CA 1
ATOM 885 C C . ARG A 1 116 ? -4.711 7.457 -0.838 1 93.06 116 ARG A C 1
ATOM 887 O O . ARG A 1 116 ? -4.434 8.656 -0.851 1 93.06 116 ARG A O 1
ATOM 894 N N . ASP A 1 117 ? -5.918 7.027 -0.796 1 91.69 117 ASP A N 1
ATOM 895 C CA . ASP A 1 117 ? -7.047 7.945 -0.671 1 91.69 117 ASP A CA 1
ATOM 896 C C . ASP A 1 117 ? -6.914 8.805 0.582 1 91.69 117 ASP A C 1
ATOM 898 O O . ASP A 1 117 ? -7.102 10.023 0.525 1 91.69 117 ASP A O 1
ATOM 902 N N . LEU A 1 118 ? -6.559 8.117 1.665 1 90.38 118 LEU A N 1
ATOM 903 C CA . LEU A 1 118 ? -6.488 8.812 2.947 1 90.38 118 LEU A CA 1
ATOM 904 C C . LEU A 1 118 ? -5.305 9.773 2.98 1 90.38 118 LEU A C 1
ATOM 906 O O . LEU A 1 118 ? -5.434 10.906 3.455 1 90.38 118 LEU A O 1
ATOM 910 N N . ALA A 1 119 ? -4.207 9.289 2.49 1 88.06 119 ALA A N 1
ATOM 911 C CA . ALA A 1 119 ? -3.016 10.133 2.447 1 88.06 119 ALA A CA 1
ATOM 912 C C . ALA A 1 119 ? -3.25 11.367 1.585 1 88.06 119 ALA A C 1
ATOM 914 O O . ALA A 1 119 ? -2.803 12.469 1.928 1 88.06 119 ALA A O 1
ATOM 915 N N . ARG A 1 120 ? -3.916 11.195 0.493 1 86.88 120 ARG A N 1
ATOM 916 C CA . ARG A 1 120 ? -4.246 12.32 -0.374 1 86.88 120 ARG A CA 1
ATOM 917 C C . ARG A 1 120 ? -5.121 13.336 0.354 1 86.88 120 ARG A C 1
ATOM 919 O O . ARG A 1 120 ? -4.93 14.547 0.214 1 86.88 120 ARG A O 1
ATOM 926 N N . ALA A 1 121 ? -6.012 12.805 1.037 1 81.75 121 ALA A N 1
ATOM 927 C CA . ALA A 1 121 ? -6.918 13.672 1.782 1 81.75 121 ALA A CA 1
ATOM 928 C C . ALA A 1 121 ? -6.16 14.484 2.83 1 81.75 121 ALA A C 1
ATOM 930 O O . ALA A 1 121 ? -6.512 15.641 3.102 1 81.75 121 ALA A O 1
ATOM 931 N N . LEU A 1 122 ? -5.168 13.859 3.379 1 74.5 122 LEU A N 1
ATOM 932 C CA . LEU A 1 122 ? -4.395 14.523 4.422 1 74.5 122 LEU A CA 1
ATOM 933 C C . LEU A 1 122 ? -3.471 15.586 3.826 1 74.5 122 LEU A C 1
ATOM 935 O O . LEU A 1 122 ? -3.188 16.594 4.465 1 74.5 122 LEU A O 1
ATOM 939 N N . LEU A 1 123 ? -2.783 15.203 2.73 1 70.12 123 LEU A N 1
ATOM 940 C CA . LEU A 1 123 ? -1.897 16.172 2.08 1 70.12 123 LEU A CA 1
ATOM 941 C C . LEU A 1 123 ? -2.666 17.406 1.651 1 70.12 123 LEU A C 1
ATOM 943 O O . LEU A 1 123 ? -2.094 18.5 1.56 1 70.12 123 LEU A O 1
ATOM 947 N N . ASP A 1 124 ? -3.75 17.109 1.23 1 54.25 124 ASP A N 1
ATOM 948 C CA . ASP A 1 124 ? -4.512 18.297 0.881 1 54.25 124 ASP A CA 1
ATOM 949 C C . ASP A 1 124 ? -4.629 19.25 2.074 1 54.25 124 ASP A C 1
ATOM 951 O O . ASP A 1 124 ? -5.344 18.953 3.033 1 54.25 124 ASP A O 1
ATOM 955 N N . VAL A 1 125 ? -3.412 19.703 2.549 1 47.38 125 VAL A N 1
ATOM 956 C CA . VAL A 1 125 ? -3.121 20.656 3.619 1 47.38 125 VAL A CA 1
ATOM 957 C C . VAL A 1 125 ? -4.371 21.469 3.939 1 47.38 125 VAL A C 1
ATOM 959 O O . VAL A 1 125 ? -4.621 21.812 5.098 1 47.38 125 VAL A O 1
ATOM 962 N N . HIS A 1 126 ? -4.984 21.984 2.871 1 44.78 126 HIS A N 1
ATOM 963 C CA . HIS A 1 126 ? -6.191 22.766 3.115 1 44.78 126 HIS A CA 1
ATOM 964 C C . HIS A 1 126 ? -7.242 21.953 3.854 1 44.78 126 HIS A C 1
ATOM 966 O O . HIS A 1 126 ? -7.945 22.469 4.719 1 44.78 126 HIS A O 1
ATOM 972 N N . THR A 1 127 ? -7.273 20.828 3.428 1 44.28 127 THR A N 1
ATOM 973 C CA . THR A 1 127 ? -8.219 19.953 4.117 1 44.28 127 THR A CA 1
ATOM 974 C C . THR A 1 127 ? -7.773 19.688 5.551 1 44.28 127 THR A C 1
ATOM 976 O O . THR A 1 127 ? -8.594 19.672 6.469 1 44.28 127 THR A O 1
ATOM 979 N N . MET A 1 128 ? -6.539 19.328 5.77 1 43.53 128 MET A N 1
ATOM 980 C CA . MET A 1 128 ? -6.09 19.062 7.137 1 43.53 128 MET A CA 1
ATOM 981 C C . MET A 1 128 ? -6.16 20.328 7.988 1 43.53 128 MET A C 1
ATOM 983 O O . MET A 1 128 ? -6.641 20.281 9.117 1 43.53 128 MET A O 1
ATOM 987 N N . GLN A 1 129 ? -5.484 21.312 7.398 1 42.28 129 GLN A N 1
ATOM 988 C CA . GLN A 1 129 ? -5.367 22.531 8.18 1 42.28 129 GLN A CA 1
ATOM 989 C C . GLN A 1 129 ? -6.691 23.297 8.227 1 42.28 129 GLN A C 1
ATOM 991 O O . GLN A 1 129 ? -7.031 23.906 9.242 1 42.28 129 GLN A O 1
ATOM 996 N N . PHE A 1 130 ? -7.438 23.234 7.066 1 44.41 130 PHE A N 1
ATOM 997 C CA . PHE A 1 130 ? -8.609 24.094 7.004 1 44.41 130 PHE A CA 1
ATOM 998 C C . PHE A 1 130 ? -9.875 23.266 6.801 1 44.41 130 PHE A C 1
ATOM 1000 O O . PHE A 1 130 ? -10.977 23.828 6.734 1 44.41 130 PHE A O 1
ATOM 1007 N N . GLY A 1 131 ? -9.68 22.016 6.938 1 42.47 131 GLY A N 1
ATOM 1008 C CA . GLY A 1 131 ? -10.828 21.141 6.734 1 42.47 131 GLY A CA 1
ATOM 1009 C C . GLY A 1 131 ? -11.422 21.25 5.344 1 42.47 131 GLY A C 1
ATOM 1010 O O . GLY A 1 131 ? -12.578 20.891 5.125 1 42.47 131 GLY A O 1
ATOM 1011 N N . LYS A 1 132 ? -10.875 22.156 4.48 1 44.84 132 LYS A N 1
ATOM 1012 C CA . LYS A 1 132 ? -11.352 22.438 3.131 1 44.84 132 LYS A CA 1
ATOM 1013 C C . LYS A 1 132 ? -10.25 22.203 2.102 1 44.84 132 LYS A C 1
ATOM 1015 O O . LYS A 1 132 ? -9.07 22.375 2.402 1 44.84 132 LYS A O 1
ATOM 1020 N N . PRO A 1 133 ? -10.68 21.734 0.951 1 47.34 133 PRO A N 1
ATOM 1021 C CA . PRO A 1 133 ? -9.727 21.578 -0.146 1 47.34 133 PRO A CA 1
ATOM 1022 C C . PRO A 1 133 ? -9.031 22.891 -0.505 1 47.34 133 PRO A C 1
ATOM 1024 O O . PRO A 1 133 ? -9.562 23.969 -0.237 1 47.34 133 PRO A O 1
ATOM 1027 N N . ALA A 1 134 ? -7.668 22.844 -0.943 1 46.94 134 ALA A N 1
ATOM 1028 C CA . ALA A 1 134 ? -6.859 24.016 -1.268 1 46.94 134 ALA A CA 1
ATOM 1029 C C . ALA A 1 134 ? -7.652 25 -2.111 1 46.94 134 ALA A C 1
ATOM 1031 O O . ALA A 1 134 ? -7.562 26.219 -1.902 1 46.94 134 ALA A O 1
ATOM 1032 N N . GLU A 1 135 ? -8.375 24.453 -2.988 1 51.03 135 GLU A N 1
ATOM 1033 C CA . GLU A 1 135 ? -9.133 25.312 -3.902 1 51.03 135 GLU A CA 1
ATOM 1034 C C . GLU A 1 135 ? -10.125 26.188 -3.146 1 51.03 135 GLU A C 1
ATOM 1036 O O . GLU A 1 135 ? -10.414 27.312 -3.566 1 51.03 135 GLU A O 1
ATOM 1041 N N . GLU A 1 136 ? -10.578 25.656 -2.119 1 50.62 136 GLU A N 1
ATOM 1042 C CA . GLU A 1 136 ? -11.617 26.391 -1.401 1 50.62 136 GLU A CA 1
ATOM 1043 C C . GLU A 1 136 ? -11.008 27.406 -0.434 1 50.62 136 GLU A C 1
ATOM 1045 O O . GLU A 1 136 ? -11.672 28.359 -0.028 1 50.62 136 GLU A O 1
ATOM 1050 N N . VAL A 1 137 ? -9.891 27.141 -0.05 1 47.81 137 VAL A N 1
ATOM 1051 C CA . VAL A 1 137 ? -9.25 28.031 0.898 1 47.81 137 VAL A CA 1
ATOM 1052 C C . VAL A 1 137 ? -8.547 29.156 0.143 1 47.81 137 VAL A C 1
ATOM 1054 O O . VAL A 1 137 ? -8.297 30.234 0.703 1 47.81 137 VAL A O 1
ATOM 1057 N N . LYS A 1 138 ? -8.32 29.062 -1.04 1 47 138 LYS A N 1
ATOM 1058 C CA . LYS A 1 138 ? -7.648 30.047 -1.887 1 47 138 LYS A CA 1
ATOM 1059 C C . LYS A 1 138 ? -8.438 31.344 -1.945 1 47 138 LYS A C 1
ATOM 1061 O O . LYS A 1 138 ? -9.641 31.344 -2.24 1 47 138 LYS A O 1
ATOM 1066 N N . GLY A 1 139 ? -7.703 32.469 -1.558 1 47.56 139 GLY A N 1
ATOM 1067 C CA . GLY A 1 139 ? -8.297 33.781 -1.649 1 47.56 139 GLY A CA 1
ATOM 1068 C C . GLY A 1 139 ? -9.109 34.156 -0.422 1 47.56 139 GLY A C 1
ATOM 1069 O O . GLY A 1 139 ? -9.695 35.25 -0.367 1 47.56 139 GLY A O 1
ATOM 1070 N N . THR A 1 140 ? -9.344 33.312 0.428 1 51.12 140 THR A N 1
ATOM 1071 C CA . THR A 1 140 ? -10.266 33.656 1.504 1 51.12 140 THR A CA 1
ATOM 1072 C C . THR A 1 140 ? -9.555 34.438 2.594 1 51.12 140 THR A C 1
ATOM 1074 O O . THR A 1 140 ? -10.18 34.906 3.555 1 51.12 140 THR A O 1
ATOM 1077 N N . GLY A 1 141 ? -8.18 34.812 2.412 1 50.25 141 GLY A N 1
ATOM 1078 C CA . GLY A 1 141 ? -7.508 35.562 3.469 1 50.25 141 GLY A CA 1
ATOM 1079 C C . GLY A 1 141 ? -7.094 34.688 4.637 1 50.25 141 GLY A C 1
ATOM 1080 O O . GLY A 1 141 ? -6.754 35.188 5.707 1 50.25 141 GLY A O 1
ATOM 1081 N N . VAL A 1 142 ? -7.211 33.562 4.461 1 49.06 142 VAL A N 1
ATOM 1082 C CA . VAL A 1 142 ? -6.922 32.688 5.57 1 49.06 142 VAL A CA 1
ATOM 1083 C C . VAL A 1 142 ? -5.418 32.656 5.852 1 49.06 142 VAL A C 1
ATOM 1085 O O . VAL A 1 142 ? -4.609 32.562 4.926 1 49.06 142 VAL A O 1
ATOM 1088 N N . ILE A 1 143 ? -4.949 33.094 6.934 1 49.22 143 ILE A N 1
ATOM 1089 C CA . ILE A 1 143 ? -3.607 33.219 7.492 1 49.22 143 ILE A CA 1
ATOM 1090 C C . ILE A 1 143 ? -3.158 31.844 8.008 1 49.22 143 ILE A C 1
ATOM 1092 O O . ILE A 1 143 ? -3.939 31.125 8.633 1 49.22 143 ILE A O 1
ATOM 1096 N N . CYS A 1 144 ? -1.952 31.469 7.508 1 49.59 144 CYS A N 1
ATOM 1097 C CA . CYS A 1 144 ? -1.298 30.266 8.039 1 49.59 144 CYS A CA 1
ATOM 1098 C C . CYS A 1 144 ? -1.264 30.297 9.562 1 49.59 144 CYS A C 1
ATOM 1100 O O . CYS A 1 144 ? -0.727 31.234 10.156 1 49.59 144 CYS A O 1
ATOM 1102 N N . PRO A 1 145 ? -1.947 29.438 10.094 1 42.56 145 PRO A N 1
ATOM 1103 C CA . PRO A 1 145 ? -1.969 29.516 11.555 1 42.56 145 PRO A CA 1
ATOM 1104 C C . PRO A 1 145 ? -0.608 29.234 12.18 1 42.56 145 PRO A C 1
ATOM 1106 O O . PRO A 1 145 ? -0.392 29.531 13.359 1 42.56 145 PRO A O 1
ATOM 1109 N N . VAL A 1 146 ? 0.258 28.719 11.391 1 41.22 146 VAL A N 1
ATOM 1110 C CA . VAL A 1 146 ? 1.6 28.406 11.883 1 41.22 146 VAL A CA 1
ATOM 1111 C C . VAL A 1 146 ? 2.479 29.656 11.789 1 41.22 146 VAL A C 1
ATOM 1113 O O . VAL A 1 146 ? 3.104 30.047 12.773 1 41.22 146 VAL A O 1
ATOM 1116 N N . CYS A 1 147 ? 2.582 30.156 10.609 1 42.22 147 CYS A N 1
ATOM 1117 C CA . CYS A 1 147 ? 3.529 31.25 10.414 1 42.22 147 CYS A CA 1
ATOM 1118 C C . CYS A 1 147 ? 2.811 32.594 10.359 1 42.22 147 CYS A C 1
ATOM 1120 O O . CYS A 1 147 ? 3.453 33.625 10.312 1 42.22 147 CYS A O 1
ATOM 1122 N N . GLY A 1 148 ? 1.555 32.5 10.492 1 46.38 148 GLY A N 1
ATOM 1123 C CA . GLY A 1 148 ? 0.812 33.75 10.5 1 46.38 148 GLY A CA 1
ATOM 1124 C C . GLY A 1 148 ? 0.759 34.406 9.133 1 46.38 148 GLY A C 1
ATOM 1125 O O . GLY A 1 148 ? 0.276 35.531 9.008 1 46.38 148 GLY A O 1
ATOM 1126 N N . MET A 1 149 ? 1.431 33.781 8.211 1 49.66 149 MET A N 1
ATOM 1127 C CA . MET A 1 149 ? 1.445 34.469 6.91 1 49.66 149 MET A CA 1
ATOM 1128 C C . MET A 1 149 ? 0.214 34.094 6.09 1 49.66 149 MET A C 1
ATOM 1130 O O . MET A 1 149 ? -0.356 33 6.277 1 49.66 149 MET A O 1
ATOM 1134 N N . GLU A 1 150 ? -0.214 34.969 5.371 1 52.06 150 GLU A N 1
ATOM 1135 C CA . GLU A 1 150 ? -1.323 34.75 4.445 1 52.06 150 GLU A CA 1
ATOM 1136 C C . GLU A 1 150 ? -1.012 33.625 3.461 1 52.06 150 GLU A C 1
ATOM 1138 O O . GLU A 1 150 ? 0.087 33.594 2.906 1 52.06 150 GLU A O 1
ATOM 1143 N N . ILE A 1 151 ? -1.74 32.594 3.453 1 50.34 151 ILE A N 1
ATOM 1144 C CA . ILE A 1 151 ? -1.589 31.453 2.545 1 50.34 151 ILE A CA 1
ATOM 1145 C C . ILE A 1 151 ? -1.859 31.906 1.111 1 50.34 151 ILE A C 1
ATOM 1147 O O . ILE A 1 151 ? -2.777 32.688 0.862 1 50.34 151 ILE A O 1
ATOM 1151 N N . ASP A 1 152 ? -0.856 31.641 0.155 1 49.56 152 ASP A N 1
ATOM 1152 C CA . ASP A 1 152 ? -1.002 32.062 -1.231 1 49.56 152 ASP A CA 1
ATOM 1153 C C . ASP A 1 152 ? -2.047 31.234 -1.961 1 49.56 152 ASP A C 1
ATOM 1155 O O . ASP A 1 152 ? -2.709 30.391 -1.352 1 49.56 152 ASP A O 1
ATOM 1159 N N . GLU A 1 153 ? -2.297 31.516 -3.211 1 46.44 153 GLU A N 1
ATOM 1160 C CA . GLU A 1 153 ? -3.33 30.922 -4.059 1 46.44 153 GLU A CA 1
ATOM 1161 C C . GLU A 1 153 ? -3.152 29.422 -4.176 1 46.44 153 GLU A C 1
ATOM 1163 O O . GLU A 1 153 ? -4.094 28.703 -4.527 1 46.44 153 GLU A O 1
ATOM 1168 N N . TYR A 1 154 ? -2.02 29.031 -3.832 1 42.28 154 TYR A N 1
ATOM 1169 C CA . TYR A 1 154 ? -1.706 27.609 -3.939 1 42.28 154 TYR A CA 1
ATOM 1170 C C . TYR A 1 154 ? -1.775 26.938 -2.576 1 42.28 154 TYR A C 1
ATOM 1172 O O . TYR A 1 154 ? -1.439 25.75 -2.447 1 42.28 154 TYR A O 1
ATOM 1180 N N . GLY A 1 155 ? -2.342 27.688 -1.638 1 42.41 155 GLY A N 1
ATOM 1181 C CA . GLY A 1 155 ? -2.5 27.156 -0.296 1 42.41 155 GLY A CA 1
ATOM 1182 C C . GLY A 1 155 ? -1.205 27.125 0.493 1 42.41 155 GLY A C 1
ATOM 1183 O O . GLY A 1 155 ? -1.136 26.516 1.563 1 42.41 155 GLY A O 1
ATOM 1184 N N . TYR A 1 156 ? -0.132 27.672 -0.081 1 44.47 156 TYR A N 1
ATOM 1185 C CA . TYR A 1 156 ? 1.173 27.688 0.572 1 44.47 156 TYR A CA 1
ATOM 1186 C C . TYR A 1 156 ? 1.404 28.984 1.313 1 44.47 156 TYR A C 1
ATOM 1188 O O . TYR A 1 156 ? 0.976 30.047 0.858 1 44.47 156 TYR A O 1
ATOM 1196 N N . CYS A 1 157 ? 1.511 28.891 2.631 1 46.31 157 CYS A N 1
ATOM 1197 C CA . CYS A 1 157 ? 1.979 30.094 3.316 1 46.31 157 CYS A CA 1
ATOM 1198 C C . CYS A 1 157 ? 3.5 30.109 3.428 1 46.31 157 CYS A C 1
ATOM 1200 O O . CYS A 1 157 ? 4.086 31.062 3.941 1 46.31 157 CYS A O 1
ATOM 1202 N N . GLY A 1 158 ? 4.242 29.312 2.752 1 43.69 158 GLY A N 1
ATOM 1203 C CA . GLY A 1 158 ? 5.695 29.234 2.789 1 43.69 158 GLY A CA 1
ATOM 1204 C C . GLY A 1 158 ? 6.223 28.656 4.09 1 43.69 158 GLY A C 1
ATOM 1205 O O . GLY A 1 158 ? 7.43 28.453 4.242 1 43.69 158 GLY A O 1
ATOM 1206 N N . CYS A 1 159 ? 5.5 28.734 5.094 1 42.12 159 CYS A N 1
ATOM 1207 C CA . CYS A 1 159 ? 6.016 28.359 6.402 1 42.12 159 CYS A CA 1
ATOM 1208 C C . CYS A 1 159 ? 6.309 26.859 6.457 1 42.12 159 CYS A C 1
ATOM 1210 O O . CYS A 1 159 ? 6.918 26.375 7.414 1 42.12 159 CYS A O 1
ATOM 1212 N N . GLY A 1 160 ? 5.586 26.203 5.938 1 38.84 160 GLY A N 1
ATOM 1213 C CA . GLY A 1 160 ? 6.035 24.828 5.922 1 38.84 160 GLY A CA 1
ATOM 1214 C C . GLY A 1 160 ? 7.465 24.672 5.438 1 38.84 160 GLY A C 1
ATOM 1215 O O . GLY A 1 160 ? 8.008 23.562 5.43 1 38.84 160 GLY A O 1
ATOM 1216 N N . THR A 1 161 ? 7.852 25.5 4.504 1 33.44 161 THR A N 1
ATOM 1217 C CA . THR A 1 161 ? 9.289 25.625 4.273 1 33.44 161 THR A CA 1
ATOM 1218 C C . THR A 1 161 ? 9.977 26.266 5.48 1 33.44 161 THR A C 1
ATOM 1220 O O . THR A 1 161 ? 9.438 27.188 6.094 1 33.44 161 THR A O 1
ATOM 1223 N N . GLY A 1 162 ? 10.555 25.484 6.367 1 28.19 162 GLY A N 1
ATOM 1224 C CA . GLY A 1 162 ? 11.328 26.172 7.391 1 28.19 162 GLY A CA 1
ATOM 1225 C C . GLY A 1 162 ? 11.781 27.562 6.957 1 28.19 162 GLY A C 1
ATOM 1226 O O . GLY A 1 162 ? 12.445 27.703 5.93 1 28.19 162 GLY A O 1
ATOM 1227 N N . SER A 1 163 ? 11.023 28.516 7.039 1 25.64 163 SER A N 1
ATOM 1228 C CA . SER A 1 163 ? 11.547 29.891 7.023 1 25.64 163 SER A CA 1
ATOM 1229 C C . SER A 1 163 ? 12.836 30 7.82 1 25.64 163 SER A C 1
ATOM 1231 O O . SER A 1 163 ? 13.312 31.094 8.094 1 25.64 163 SER A O 1
ATOM 1233 N N . GLY A 1 164 ? 13.648 28.969 8.305 1 23.72 164 GLY A N 1
ATOM 1234 C CA . GLY A 1 164 ? 14.922 29.578 8.672 1 23.72 164 GLY A CA 1
ATOM 1235 C C . GLY A 1 164 ? 15.68 30.141 7.48 1 23.72 164 GLY A C 1
ATOM 1236 O O . GLY A 1 164 ? 15.43 29.734 6.336 1 23.72 164 GLY A O 1
ATOM 1237 N N . MET B 1 1 ? 11.43 22.516 11.43 1 46.5 1 MET B N 1
ATOM 1238 C CA . MET B 1 1 ? 11.977 22.016 10.172 1 46.5 1 MET B CA 1
ATOM 1239 C C . MET B 1 1 ? 11.148 20.844 9.648 1 46.5 1 MET B C 1
ATOM 1241 O O . MET B 1 1 ? 10.562 20.094 10.43 1 46.5 1 MET B O 1
ATOM 1245 N N . ALA B 1 2 ? 10.82 20.875 8.242 1 66.06 2 ALA B N 1
ATOM 1246 C CA . ALA B 1 2 ? 10.008 19.828 7.637 1 66.06 2 ALA B CA 1
ATOM 1247 C C . ALA B 1 2 ? 10.688 18.469 7.77 1 66.06 2 ALA B C 1
ATOM 1249 O O . ALA B 1 2 ? 11.914 18.375 7.73 1 66.06 2 ALA B O 1
ATOM 1250 N N . THR B 1 3 ? 10.125 17.5 8.312 1 79.19 3 THR B N 1
ATOM 1251 C CA . THR B 1 3 ? 10.656 16.156 8.484 1 79.19 3 THR B CA 1
ATOM 1252 C C . THR B 1 3 ? 11.172 15.602 7.16 1 79.19 3 THR B C 1
ATOM 1254 O O . THR B 1 3 ? 10.5 15.711 6.133 1 79.19 3 THR B O 1
ATOM 1257 N N . LYS B 1 4 ? 12.445 15.164 7.207 1 89 4 LYS B N 1
ATOM 1258 C CA . LYS B 1 4 ? 13.047 14.57 6.02 1 89 4 LYS B CA 1
ATOM 1259 C C . LYS B 1 4 ? 12.82 13.062 5.988 1 89 4 LYS B C 1
ATOM 1261 O O . LYS B 1 4 ? 12.664 12.43 7.035 1 89 4 LYS B O 1
ATOM 1266 N N . VAL B 1 5 ? 12.836 12.469 4.762 1 92.31 5 VAL B N 1
ATOM 1267 C CA . VAL B 1 5 ? 12.555 11.047 4.605 1 92.31 5 VAL B CA 1
ATOM 1268 C C . VAL B 1 5 ? 13.648 10.227 5.289 1 92.31 5 VAL B C 1
ATOM 1270 O O . VAL B 1 5 ? 13.398 9.125 5.789 1 92.31 5 VAL B O 1
ATOM 1273 N N . SER B 1 6 ? 14.891 10.758 5.359 1 91.38 6 SER B N 1
ATOM 1274 C CA . SER B 1 6 ? 16 10.031 5.977 1 91.38 6 SER B CA 1
ATOM 1275 C C . SER B 1 6 ? 15.742 9.797 7.461 1 91.38 6 SER B C 1
ATOM 1277 O O . SER B 1 6 ? 16.312 8.883 8.055 1 91.38 6 SER B O 1
ATOM 1279 N N . GLN B 1 7 ? 14.875 10.578 8.078 1 91 7 GLN B N 1
ATOM 1280 C CA . GLN B 1 7 ? 14.602 10.5 9.508 1 91 7 GLN B CA 1
ATOM 1281 C C . GLN B 1 7 ? 13.602 9.391 9.812 1 91 7 GLN B C 1
ATOM 1283 O O . GLN B 1 7 ? 13.453 8.977 10.969 1 91 7 GLN B O 1
ATOM 1288 N N . ILE B 1 8 ? 12.93 8.953 8.758 1 90.5 8 ILE B N 1
ATOM 1289 C CA . ILE B 1 8 ? 11.875 7.98 9.039 1 90.5 8 ILE B CA 1
ATOM 1290 C C . ILE B 1 8 ? 12.117 6.719 8.211 1 90.5 8 ILE B C 1
ATOM 1292 O O . ILE B 1 8 ? 11.414 5.715 8.391 1 90.5 8 ILE B O 1
ATOM 1296 N N . ALA B 1 9 ? 13.055 6.738 7.348 1 91.5 9 ALA B N 1
ATOM 1297 C CA . ALA B 1 9 ? 13.305 5.66 6.395 1 91.5 9 ALA B CA 1
ATOM 1298 C C . ALA B 1 9 ? 13.852 4.422 7.102 1 91.5 9 ALA B C 1
ATOM 1300 O O . ALA B 1 9 ? 14.438 4.523 8.18 1 91.5 9 ALA B O 1
ATOM 1301 N N . THR B 1 10 ? 13.562 3.293 6.523 1 91.12 10 THR B N 1
ATOM 1302 C CA . THR B 1 10 ? 14.242 2.059 6.906 1 91.12 10 THR B CA 1
ATOM 1303 C C . THR B 1 10 ? 15.578 1.93 6.184 1 91.12 10 THR B C 1
ATOM 1305 O O . THR B 1 10 ? 15.633 2.01 4.953 1 91.12 10 THR B O 1
ATOM 1308 N N . THR B 1 11 ? 16.594 1.699 6.953 1 90.25 11 THR B N 1
ATOM 1309 C CA . THR B 1 11 ? 17.922 1.668 6.348 1 90.25 11 THR B CA 1
ATOM 1310 C C . THR B 1 11 ? 18.359 0.231 6.066 1 90.25 11 THR B C 1
ATOM 1312 O O . THR B 1 11 ? 19.281 -0.003 5.293 1 90.25 11 THR B O 1
ATOM 1315 N N . LYS B 1 12 ? 17.75 -0.717 6.676 1 90.62 12 LYS B N 1
ATOM 1316 C CA . LYS B 1 12 ? 17.984 -2.115 6.316 1 90.62 12 LYS B CA 1
ATOM 1317 C C . LYS B 1 12 ? 17.109 -2.525 5.129 1 90.62 12 LYS B C 1
ATOM 1319 O O . LYS B 1 12 ? 15.953 -2.918 5.301 1 90.62 12 LYS B O 1
ATOM 1324 N N . VAL B 1 13 ? 17.719 -2.467 3.992 1 92.38 13 VAL B N 1
ATOM 1325 C CA . VAL B 1 13 ? 16.969 -2.717 2.76 1 92.38 13 VAL B CA 1
ATOM 1326 C C . VAL B 1 13 ? 17.219 -4.148 2.287 1 92.38 13 VAL B C 1
ATOM 1328 O O . VAL B 1 13 ? 18.375 -4.59 2.211 1 92.38 13 VAL B O 1
ATOM 1331 N N . TYR B 1 14 ? 16.219 -4.875 2.021 1 94.81 14 TYR B N 1
ATOM 1332 C CA . TYR B 1 14 ? 16.312 -6.215 1.455 1 94.81 14 TYR B CA 1
ATOM 1333 C C . TYR B 1 14 ? 16.438 -6.16 -0.062 1 94.81 14 TYR B C 1
ATOM 1335 O O . TYR B 1 14 ? 15.75 -5.383 -0.72 1 94.81 14 TYR B O 1
ATOM 1343 N N . VAL B 1 15 ? 17.391 -6.961 -0.53 1 95 15 VAL B N 1
ATOM 1344 C CA . VAL B 1 15 ? 17.688 -6.91 -1.957 1 95 15 VAL B CA 1
ATOM 1345 C C . VAL B 1 15 ? 17.609 -8.312 -2.553 1 95 15 VAL B C 1
ATOM 1347 O O . VAL B 1 15 ? 17.703 -9.305 -1.831 1 95 15 VAL B O 1
ATOM 1350 N N . VAL B 1 16 ? 17.375 -8.391 -3.867 1 97.38 16 VAL B N 1
ATOM 1351 C CA . VAL B 1 16 ? 17.406 -9.641 -4.609 1 97.38 16 VAL B CA 1
ATOM 1352 C C . VAL B 1 16 ? 18.156 -9.453 -5.922 1 97.38 16 VAL B C 1
ATOM 1354 O O . VAL B 1 16 ? 18.359 -8.32 -6.375 1 97.38 16 VAL B O 1
ATOM 1357 N N . LYS B 1 17 ? 18.609 -10.57 -6.449 1 97.75 17 LYS B N 1
ATOM 1358 C CA . LYS B 1 17 ? 19.234 -10.547 -7.77 1 97.75 17 LYS B CA 1
ATOM 1359 C C . LYS B 1 17 ? 18.172 -10.617 -8.875 1 97.75 17 LYS B C 1
ATOM 1361 O O . LYS B 1 17 ? 17.078 -11.148 -8.656 1 97.75 17 LYS B O 1
ATOM 1366 N N . PRO B 1 18 ? 18.531 -10.055 -10.055 1 97.56 18 PRO B N 1
ATOM 1367 C CA . PRO B 1 18 ? 17.547 -10.008 -11.133 1 97.56 18 PRO B CA 1
ATOM 1368 C C . PRO B 1 18 ? 17.141 -11.391 -11.633 1 97.56 18 PRO B C 1
ATOM 1370 O O . PRO B 1 18 ? 16.062 -11.555 -12.211 1 97.56 18 PRO B O 1
ATOM 1373 N N . ASN B 1 19 ? 17.938 -12.414 -11.352 1 98 19 ASN B N 1
ATOM 1374 C CA . ASN B 1 19 ? 17.703 -13.727 -11.953 1 98 19 ASN B CA 1
ATOM 1375 C C . ASN B 1 19 ? 16.906 -14.633 -11.023 1 98 19 ASN B C 1
ATOM 1377 O O . ASN B 1 19 ? 16.531 -15.742 -11.406 1 98 19 ASN B O 1
ATOM 1381 N N . VAL B 1 20 ? 16.656 -14.211 -9.812 1 97.88 20 VAL B N 1
ATOM 1382 C CA . VAL B 1 20 ? 15.805 -15.008 -8.922 1 97.88 20 VAL B CA 1
ATOM 1383 C C . VAL B 1 20 ? 14.383 -15.039 -9.469 1 97.88 20 VAL B C 1
ATOM 1385 O O . VAL B 1 20 ? 13.977 -14.156 -10.219 1 97.88 20 VAL B O 1
ATOM 1388 N N . THR B 1 21 ? 13.633 -16.094 -9.156 1 98.75 21 THR B N 1
ATOM 1389 C CA . THR B 1 21 ? 12.281 -16.234 -9.68 1 98.75 21 THR B CA 1
ATOM 1390 C C . THR B 1 21 ? 11.312 -15.328 -8.922 1 98.75 21 THR B C 1
ATOM 1392 O O . THR B 1 21 ? 11.602 -14.906 -7.797 1 98.75 21 THR B O 1
ATOM 1395 N N . ILE B 1 22 ? 10.211 -15.062 -9.516 1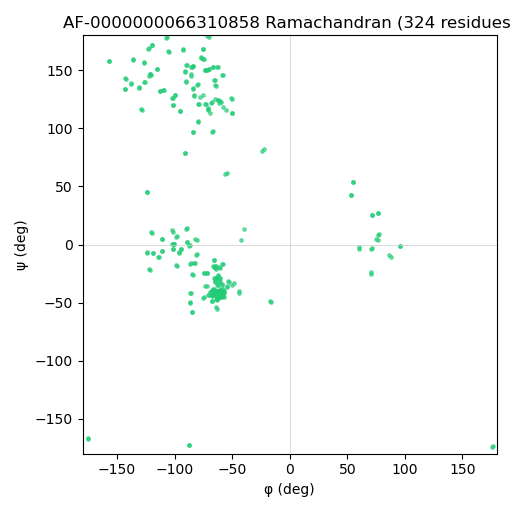 98.75 22 ILE B N 1
ATOM 1396 C CA . ILE B 1 22 ? 9.141 -14.297 -8.891 1 98.75 22 ILE B CA 1
ATOM 1397 C C . ILE B 1 22 ? 8.695 -14.992 -7.602 1 98.75 22 ILE B C 1
ATOM 1399 O O . ILE B 1 22 ? 8.477 -14.336 -6.582 1 98.75 22 ILE B O 1
ATOM 1403 N N . ALA B 1 23 ? 8.609 -16.328 -7.629 1 98.81 23 ALA B N 1
ATOM 1404 C CA . ALA B 1 23 ? 8.211 -17.094 -6.449 1 98.81 23 ALA B CA 1
ATOM 1405 C C . ALA B 1 23 ? 9.203 -16.906 -5.309 1 98.81 23 ALA B C 1
ATOM 1407 O O . ALA B 1 23 ? 8.812 -16.766 -4.148 1 98.81 23 ALA B O 1
ATOM 1408 N N . GLU B 1 24 ? 10.445 -16.875 -5.633 1 98.62 24 GLU B N 1
ATOM 1409 C CA . GLU B 1 24 ? 11.484 -16.672 -4.621 1 98.62 24 GLU B CA 1
ATOM 1410 C C . GLU B 1 24 ? 11.414 -15.258 -4.039 1 98.62 24 GLU B C 1
ATOM 1412 O O . GLU B 1 24 ? 11.57 -15.07 -2.832 1 98.62 24 GLU B O 1
ATOM 1417 N N . ALA B 1 25 ? 11.25 -14.297 -4.91 1 98.75 25 ALA B N 1
ATOM 1418 C CA . ALA B 1 25 ? 11.078 -12.922 -4.441 1 98.75 25 ALA B CA 1
ATOM 1419 C C . ALA B 1 25 ? 9.867 -12.805 -3.518 1 98.75 25 ALA B C 1
ATOM 1421 O O . ALA B 1 25 ? 9.938 -12.148 -2.475 1 98.75 25 ALA B O 1
ATOM 1422 N N . ALA B 1 26 ? 8.766 -13.469 -3.918 1 98.81 26 ALA B N 1
ATOM 1423 C CA . ALA B 1 26 ? 7.555 -13.477 -3.096 1 98.81 26 ALA B CA 1
ATOM 1424 C C . ALA B 1 26 ? 7.828 -14.102 -1.729 1 98.81 26 ALA B C 1
ATOM 1426 O O . ALA B 1 26 ? 7.316 -13.625 -0.712 1 98.81 26 ALA B O 1
ATOM 1427 N N . LYS B 1 27 ? 8.609 -15.102 -1.728 1 98.69 27 LYS B N 1
ATOM 1428 C CA . LYS B 1 27 ? 8.969 -15.75 -0.474 1 98.69 27 LYS B CA 1
ATOM 1429 C C . LYS B 1 27 ? 9.742 -14.805 0.439 1 98.69 27 LYS B C 1
ATOM 1431 O O . LYS B 1 27 ? 9.469 -14.734 1.64 1 98.69 27 LYS B O 1
ATOM 1436 N N . GLU B 1 28 ? 10.68 -14.117 -0.111 1 98.06 28 GLU B N 1
ATOM 1437 C CA . GLU B 1 28 ? 11.43 -13.133 0.66 1 98.06 28 GLU B CA 1
ATOM 1438 C C . GLU B 1 28 ? 10.516 -12.055 1.234 1 98.06 28 GLU B C 1
ATOM 1440 O O . GLU B 1 28 ? 10.648 -11.672 2.398 1 98.06 28 GLU B O 1
ATOM 1445 N N . MET B 1 29 ? 9.578 -11.57 0.408 1 97.94 29 MET B N 1
ATOM 1446 C CA . MET B 1 29 ? 8.633 -10.547 0.854 1 97.94 29 MET B CA 1
ATOM 1447 C C . MET B 1 29 ? 7.777 -11.07 2.004 1 97.94 29 MET B C 1
ATOM 1449 O O . MET B 1 29 ? 7.574 -10.375 2.998 1 97.94 29 MET B O 1
ATOM 1453 N N . LYS B 1 30 ? 7.328 -12.289 1.829 1 97.56 30 LYS B N 1
ATOM 1454 C CA . LYS B 1 30 ? 6.496 -12.906 2.855 1 97.56 30 LYS B CA 1
ATOM 1455 C C . LYS B 1 30 ? 7.27 -13.078 4.16 1 97.56 30 LYS B C 1
ATOM 1457 O O . LYS B 1 30 ? 6.781 -12.711 5.23 1 97.56 30 LYS B O 1
ATOM 1462 N N . GLU B 1 31 ? 8.461 -13.57 4.086 1 96.88 31 GLU B N 1
ATOM 1463 C CA . GLU B 1 31 ? 9.273 -13.891 5.254 1 96.88 31 GLU B CA 1
ATOM 1464 C C . GLU B 1 31 ? 9.633 -12.633 6.039 1 96.88 31 GLU B C 1
ATOM 1466 O O . GLU B 1 31 ? 9.703 -12.664 7.27 1 96.88 31 GLU B O 1
ATOM 1471 N N . HIS B 1 32 ? 9.781 -11.555 5.375 1 95.19 32 HIS B N 1
ATOM 1472 C CA . HIS B 1 32 ? 10.234 -10.336 6.043 1 95.19 32 HIS B CA 1
ATOM 1473 C C . HIS B 1 32 ? 9.125 -9.297 6.113 1 95.19 32 HIS B C 1
ATOM 1475 O O . HIS B 1 32 ? 9.352 -8.164 6.539 1 95.19 32 HIS B O 1
ATOM 1481 N N . ASN B 1 33 ? 7.926 -9.641 5.684 1 93.69 33 ASN B N 1
ATOM 1482 C CA . ASN B 1 33 ? 6.762 -8.758 5.695 1 93.69 33 ASN B CA 1
ATOM 1483 C C . ASN B 1 33 ? 7.047 -7.449 4.965 1 93.69 33 ASN B C 1
ATOM 1485 O O . ASN B 1 33 ? 6.836 -6.367 5.52 1 93.69 33 ASN B O 1
ATOM 1489 N N . LEU B 1 34 ? 7.508 -7.629 3.695 1 94.62 34 LEU B N 1
ATOM 1490 C CA . LEU B 1 34 ? 7.852 -6.492 2.85 1 94.62 34 LEU B CA 1
ATOM 1491 C C . LEU B 1 34 ? 6.922 -6.406 1.646 1 94.62 34 LEU B C 1
ATOM 1493 O O . LEU B 1 34 ? 6.441 -7.43 1.152 1 94.62 34 LEU B O 1
ATOM 1497 N N . GLY B 1 35 ? 6.73 -5.176 1.187 1 95.75 35 GLY B N 1
ATOM 1498 C CA . GLY B 1 35 ? 5.914 -4.973 -0.001 1 95.75 35 GLY B CA 1
ATOM 1499 C C . GLY B 1 35 ? 6.734 -4.746 -1.256 1 95.75 35 GLY B C 1
ATOM 1500 O O . GLY B 1 35 ? 6.18 -4.582 -2.346 1 95.75 35 GLY B O 1
ATOM 1501 N N . SER B 1 36 ? 8.055 -4.68 -1.067 1 96.38 36 SER B N 1
ATOM 1502 C CA . SER B 1 36 ? 8.961 -4.477 -2.197 1 96.38 36 SER B CA 1
ATOM 1503 C C . SER B 1 36 ? 10.359 -4.98 -1.886 1 96.38 36 SER B C 1
ATOM 1505 O O . SER B 1 36 ? 10.703 -5.191 -0.721 1 96.38 36 SER B O 1
ATOM 1507 N N . LEU B 1 37 ? 11.102 -5.27 -2.924 1 97.31 37 LEU B N 1
ATOM 1508 C CA . LEU B 1 37 ? 12.523 -5.598 -2.867 1 97.31 37 LEU B CA 1
ATOM 1509 C C . LEU B 1 37 ? 13.312 -4.781 -3.887 1 97.31 37 LEU B C 1
ATOM 1511 O O . LEU B 1 37 ? 12.867 -4.605 -5.023 1 97.31 37 LEU B O 1
ATOM 1515 N N . VAL B 1 38 ? 14.43 -4.281 -3.41 1 95.44 38 VAL B N 1
ATOM 1516 C CA . VAL B 1 38 ? 15.336 -3.625 -4.348 1 95.44 38 VAL B CA 1
ATOM 1517 C C . VAL B 1 38 ? 16.156 -4.676 -5.094 1 95.44 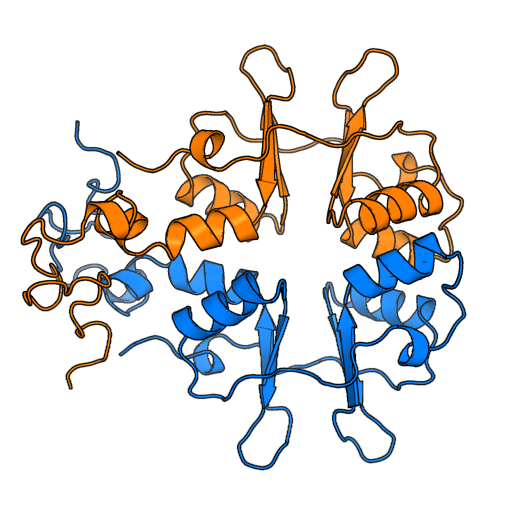38 VAL B C 1
ATOM 1519 O O . VAL B 1 38 ? 16.609 -5.656 -4.5 1 95.44 38 VAL B O 1
ATOM 1522 N N . VAL B 1 39 ? 16.297 -4.445 -6.41 1 96.56 39 VAL B N 1
ATOM 1523 C CA . VAL B 1 39 ? 17.031 -5.395 -7.238 1 96.56 39 VAL B CA 1
ATOM 1524 C C . VAL B 1 39 ? 18.438 -4.855 -7.516 1 96.56 39 VAL B C 1
ATOM 1526 O O . VAL B 1 39 ? 18.594 -3.727 -7.984 1 96.56 39 VAL B O 1
ATOM 1529 N N . ILE B 1 40 ? 19.391 -5.664 -7.211 1 93.19 40 ILE B N 1
ATOM 1530 C CA . ILE B 1 40 ? 20.781 -5.254 -7.418 1 93.19 40 ILE B CA 1
ATOM 1531 C C . ILE B 1 40 ? 21.469 -6.238 -8.352 1 93.19 40 ILE B C 1
ATOM 1533 O O . ILE B 1 40 ? 21.125 -7.422 -8.383 1 93.19 40 ILE B O 1
ATOM 1537 N N . ASP B 1 41 ? 22.359 -5.695 -9.117 1 91.75 41 ASP B N 1
ATOM 1538 C CA . ASP B 1 41 ? 23.109 -6.562 -10.016 1 91.75 41 ASP B CA 1
ATOM 1539 C C . ASP B 1 41 ? 24.344 -7.133 -9.328 1 91.75 41 ASP B C 1
ATOM 1541 O O . ASP B 1 41 ? 24.484 -7.031 -8.109 1 91.75 41 ASP B O 1
ATOM 1545 N N . SER B 1 42 ? 25.188 -7.816 -10.102 1 92.81 42 SER B N 1
ATOM 1546 C CA . SER B 1 42 ? 26.359 -8.5 -9.578 1 92.81 42 SER B CA 1
ATOM 1547 C C . SER B 1 42 ? 27.375 -7.512 -9.023 1 92.81 42 SER B C 1
ATOM 1549 O O . SER B 1 42 ? 28.25 -7.887 -8.234 1 92.81 42 SER B O 1
ATOM 1551 N N . GLN B 1 43 ? 27.328 -6.266 -9.375 1 88.62 43 GLN B N 1
ATOM 1552 C CA . GLN B 1 43 ? 28.234 -5.23 -8.898 1 88.62 43 GLN B CA 1
ATOM 1553 C C . GLN B 1 43 ? 27.609 -4.426 -7.766 1 88.62 43 GLN B C 1
ATOM 1555 O O . GLN B 1 43 ? 28.109 -3.354 -7.41 1 88.62 43 GLN B O 1
ATOM 1560 N N . ASN B 1 44 ? 26.484 -4.82 -7.312 1 84.88 44 ASN B N 1
ATOM 1561 C CA . ASN B 1 44 ? 25.766 -4.219 -6.191 1 84.88 44 ASN B CA 1
ATOM 1562 C C . ASN B 1 44 ? 25.188 -2.855 -6.566 1 84.88 44 ASN B C 1
ATOM 1564 O O . ASN B 1 44 ? 25.062 -1.973 -5.711 1 84.88 44 ASN B O 1
ATOM 1568 N N . ARG B 1 45 ? 24.969 -2.705 -7.844 1 87.62 45 ARG B N 1
ATOM 1569 C CA . ARG B 1 45 ? 24.266 -1.511 -8.297 1 87.62 45 ARG B CA 1
ATOM 1570 C C . ARG B 1 45 ? 22.75 -1.747 -8.344 1 87.62 45 ARG B C 1
ATOM 1572 O O . ARG B 1 45 ? 22.297 -2.822 -8.734 1 87.62 45 ARG B O 1
ATOM 1579 N N . VAL B 1 46 ? 22.047 -0.72 -7.934 1 89.5 46 VAL B N 1
ATOM 1580 C CA . VAL B 1 46 ? 20.578 -0.804 -8 1 89.5 46 VAL B CA 1
ATOM 1581 C C . VAL B 1 46 ? 20.141 -0.808 -9.461 1 89.5 46 VAL B C 1
ATOM 1583 O O . VAL B 1 46 ? 20.422 0.13 -10.211 1 89.5 46 VAL B O 1
ATOM 1586 N N . VAL B 1 47 ? 19.422 -1.859 -9.852 1 91.69 47 VAL B N 1
ATOM 1587 C CA . VAL B 1 47 ? 19.031 -1.956 -11.25 1 91.69 47 VAL B CA 1
ATOM 1588 C C . VAL B 1 47 ? 17.5 -1.96 -11.367 1 91.69 47 VAL B C 1
ATOM 1590 O O . VAL B 1 47 ? 16.953 -1.919 -12.469 1 91.69 47 VAL B O 1
ATOM 1593 N N . GLY B 1 48 ? 16.781 -2.037 -10.25 1 93.75 48 GLY B N 1
ATOM 1594 C CA . GLY B 1 48 ? 15.336 -2.01 -10.297 1 93.75 48 GLY B CA 1
ATOM 1595 C C . GLY B 1 48 ? 14.688 -2.203 -8.938 1 93.75 48 GLY B C 1
ATOM 1596 O O . GLY B 1 48 ? 15.367 -2.158 -7.91 1 93.75 48 GLY B O 1
ATOM 1597 N N . ILE B 1 49 ? 13.414 -2.309 -8.953 1 96 49 ILE B N 1
ATOM 1598 C CA . ILE B 1 49 ? 12.602 -2.602 -7.773 1 96 49 ILE B CA 1
ATOM 1599 C C . ILE B 1 49 ? 11.43 -3.502 -8.164 1 96 49 ILE B C 1
ATOM 1601 O O . ILE B 1 49 ? 10.836 -3.328 -9.234 1 96 49 ILE B O 1
ATOM 1605 N N . ILE B 1 50 ? 11.195 -4.547 -7.391 1 97.81 50 ILE B N 1
ATOM 1606 C CA . ILE B 1 50 ? 10.039 -5.406 -7.59 1 97.81 50 ILE B CA 1
ATOM 1607 C C . ILE B 1 50 ? 9.078 -5.262 -6.406 1 97.81 50 ILE B C 1
ATOM 1609 O O . ILE B 1 50 ? 9.508 -5.242 -5.254 1 97.81 50 ILE B O 1
ATOM 1613 N N . THR B 1 51 ? 7.773 -5.082 -6.707 1 97.25 51 THR B N 1
ATOM 1614 C CA . THR B 1 51 ? 6.777 -4.801 -5.68 1 97.25 51 THR B CA 1
ATOM 1615 C C . THR B 1 51 ? 5.703 -5.883 -5.66 1 97.25 51 THR B C 1
ATOM 1617 O O . THR B 1 51 ? 5.695 -6.773 -6.516 1 97.25 51 THR B O 1
ATOM 1620 N N . GLU B 1 52 ? 4.84 -5.801 -4.629 1 97.81 52 GLU B N 1
ATOM 1621 C CA . GLU B 1 52 ? 3.695 -6.703 -4.566 1 97.81 52 GLU B CA 1
ATOM 1622 C C . GLU B 1 52 ? 2.867 -6.629 -5.848 1 97.81 52 GLU B C 1
ATOM 1624 O O . GLU B 1 52 ? 2.379 -7.652 -6.336 1 97.81 52 GLU B O 1
ATOM 1629 N N . ARG B 1 53 ? 2.764 -5.453 -6.418 1 96.94 53 ARG B N 1
ATOM 1630 C CA . ARG B 1 53 ? 2.02 -5.277 -7.66 1 96.94 53 ARG B CA 1
ATOM 1631 C C . ARG B 1 53 ? 2.637 -6.098 -8.789 1 96.94 53 ARG B C 1
ATOM 1633 O O . ARG B 1 53 ? 1.918 -6.68 -9.602 1 96.94 53 ARG B O 1
ATOM 1640 N N . ASP B 1 54 ? 3.871 -6.125 -8.852 1 97.81 54 ASP B N 1
ATOM 1641 C CA . ASP B 1 54 ? 4.562 -6.906 -9.875 1 97.81 54 ASP B CA 1
ATOM 1642 C C . ASP B 1 54 ? 4.309 -8.398 -9.688 1 97.81 54 ASP B C 1
ATOM 1644 O O . ASP B 1 54 ? 4.16 -9.141 -10.656 1 97.81 54 ASP B O 1
ATOM 1648 N N . ILE B 1 55 ? 4.293 -8.844 -8.406 1 98.69 55 ILE B N 1
ATOM 1649 C CA . ILE B 1 55 ? 4.004 -10.242 -8.117 1 98.69 55 ILE B CA 1
ATOM 1650 C C . ILE B 1 55 ? 2.582 -10.57 -8.562 1 98.69 55 ILE B C 1
ATOM 1652 O O . ILE B 1 55 ? 2.336 -11.648 -9.125 1 98.69 55 ILE B O 1
ATOM 1656 N N . VAL B 1 56 ? 1.691 -9.656 -8.312 1 98.62 56 VAL B N 1
ATOM 1657 C CA . VAL B 1 56 ? 0.309 -9.836 -8.75 1 98.62 56 VAL B CA 1
ATOM 1658 C C . VAL B 1 56 ? 0.259 -10 -10.266 1 98.62 56 VAL B C 1
ATOM 1660 O O . VAL B 1 56 ? -0.421 -10.898 -10.773 1 98.62 56 VAL B O 1
ATOM 1663 N N . LYS B 1 57 ? 0.975 -9.188 -10.977 1 98.56 57 LYS B N 1
ATOM 1664 C CA . LYS B 1 57 ? 1.013 -9.289 -12.438 1 98.56 57 LYS B CA 1
ATOM 1665 C C . LYS B 1 57 ? 1.549 -10.648 -12.875 1 98.56 57 LYS B C 1
ATOM 1667 O O . LYS B 1 57 ? 0.982 -11.281 -13.773 1 98.56 57 LYS B O 1
ATOM 1672 N N . ALA B 1 58 ? 2.596 -11.055 -12.258 1 98.75 58 ALA B N 1
ATOM 1673 C CA . ALA B 1 58 ? 3.182 -12.344 -12.602 1 98.75 58 ALA B CA 1
ATOM 1674 C C . ALA B 1 58 ? 2.211 -13.484 -12.305 1 98.75 58 ALA B C 1
ATOM 1676 O O . ALA B 1 58 ? 2.078 -14.422 -13.094 1 98.75 58 ALA B O 1
ATOM 1677 N N . ALA B 1 59 ? 1.566 -13.438 -11.141 1 98.62 59 ALA B N 1
ATOM 1678 C CA . ALA B 1 59 ? 0.586 -14.453 -10.766 1 98.62 59 ALA B CA 1
ATOM 1679 C C . ALA B 1 59 ? -0.572 -14.492 -11.758 1 98.62 59 ALA B C 1
ATOM 1681 O O . ALA B 1 59 ? -1.037 -15.57 -12.133 1 98.62 59 ALA B O 1
ATOM 1682 N N . SER B 1 60 ? -1.01 -13.289 -12.148 1 98.38 60 SER B N 1
ATOM 1683 C CA . SER B 1 60 ? -2.088 -13.195 -13.133 1 98.38 60 SER B CA 1
ATOM 1684 C C . SER B 1 60 ? -1.709 -13.891 -14.438 1 98.38 60 SER B C 1
ATOM 1686 O O . SER B 1 60 ? -2.564 -14.461 -15.109 1 98.38 60 SER B O 1
ATOM 1688 N N . ASN B 1 61 ? -0.461 -13.812 -14.781 1 98.31 61 ASN B N 1
ATOM 1689 C CA . ASN B 1 61 ? 0.046 -14.406 -16.016 1 98.31 61 ASN B CA 1
ATOM 1690 C C . ASN B 1 61 ? 0.489 -15.852 -15.797 1 98.31 61 ASN B C 1
ATOM 1692 O O . ASN B 1 61 ? 0.993 -16.5 -16.719 1 98.31 61 ASN B O 1
ATOM 1696 N N . ARG B 1 62 ? 0.335 -16.375 -14.641 1 98.19 62 ARG B N 1
ATOM 1697 C CA . ARG B 1 62 ? 0.8 -17.703 -14.25 1 98.19 62 ARG B CA 1
ATOM 1698 C C . ARG B 1 62 ? 2.281 -17.875 -14.562 1 98.19 62 ARG B C 1
ATOM 1700 O O . ARG B 1 62 ? 2.689 -18.906 -15.109 1 98.19 62 ARG B O 1
ATOM 1707 N N . ASP B 1 63 ? 3.033 -16.859 -14.266 1 98.5 63 ASP B N 1
ATOM 1708 C CA . ASP B 1 63 ? 4.441 -16.766 -14.641 1 98.5 63 ASP B CA 1
ATOM 1709 C C . ASP B 1 63 ? 5.32 -16.531 -13.414 1 98.5 63 ASP B C 1
ATOM 1711 O O . ASP B 1 63 ? 6.219 -15.688 -13.438 1 98.5 63 ASP B O 1
ATOM 1715 N N . ILE B 1 64 ? 5.043 -17.312 -12.305 1 98.44 64 ILE B N 1
ATOM 1716 C CA . ILE B 1 64 ? 5.723 -17.047 -11.039 1 98.44 64 ILE B CA 1
ATOM 1717 C C . ILE B 1 64 ? 7.117 -17.672 -11.062 1 98.44 64 ILE B C 1
ATOM 1719 O O . ILE B 1 64 ? 7.934 -17.406 -10.18 1 98.44 64 ILE B O 1
ATOM 1723 N N . ASP B 1 65 ? 7.453 -18.484 -12.086 1 98.44 65 ASP B N 1
ATOM 1724 C CA . ASP B 1 65 ? 8.766 -19.125 -12.172 1 98.44 65 ASP B CA 1
ATOM 1725 C C . ASP B 1 65 ? 9.719 -18.297 -13.031 1 98.44 65 ASP B C 1
ATOM 1727 O O . ASP B 1 65 ? 10.898 -18.625 -13.156 1 98.44 65 ASP B O 1
ATOM 1731 N N . SER B 1 66 ? 9.25 -17.203 -13.633 1 98.5 66 SER B N 1
ATOM 1732 C CA . SER B 1 66 ? 10.094 -16.312 -14.43 1 98.5 66 SER B CA 1
ATOM 1733 C C . SER B 1 66 ? 10.992 -15.453 -13.539 1 98.5 66 SER B C 1
ATOM 1735 O O . SER B 1 66 ? 10.711 -15.273 -12.359 1 98.5 66 SER B O 1
ATOM 1737 N N . PRO B 1 67 ? 12.062 -14.945 -14.125 1 98.75 67 PRO B N 1
ATOM 1738 C CA . PRO B 1 67 ? 12.969 -14.109 -13.328 1 98.75 67 PRO B CA 1
ATOM 1739 C C . PRO B 1 67 ? 12.383 -12.742 -12.992 1 98.75 67 PRO B C 1
ATOM 1741 O O . PRO B 1 67 ? 11.594 -12.203 -13.773 1 98.75 67 PRO B O 1
ATOM 1744 N N . VAL B 1 68 ? 12.781 -12.18 -11.852 1 98.56 68 VAL B N 1
ATOM 1745 C CA . VAL B 1 68 ? 12.383 -10.867 -11.359 1 98.56 68 VAL B CA 1
ATOM 1746 C C . VAL B 1 68 ? 12.648 -9.812 -12.43 1 98.56 68 VAL B C 1
ATOM 1748 O O . VAL B 1 68 ? 11.859 -8.875 -12.586 1 98.56 68 VAL B O 1
ATOM 1751 N N . GLU B 1 69 ? 13.625 -9.977 -13.242 1 98.06 69 GLU B N 1
ATOM 1752 C CA . GLU B 1 69 ? 14.023 -9.008 -14.258 1 98.06 69 GLU B CA 1
ATOM 1753 C C . GLU B 1 69 ? 12.906 -8.766 -15.266 1 98.06 69 GLU B C 1
ATOM 1755 O O . GLU B 1 69 ? 12.781 -7.672 -15.812 1 98.06 69 GLU B O 1
ATOM 1760 N N . LYS B 1 70 ? 12.125 -9.703 -15.453 1 98.25 70 LYS B N 1
ATOM 1761 C CA . LYS B 1 70 ? 11.047 -9.633 -16.438 1 98.25 70 LYS B CA 1
ATOM 1762 C C . LYS B 1 70 ? 9.93 -8.695 -15.961 1 98.25 70 LYS B C 1
ATOM 1764 O O . LYS B 1 70 ? 9.195 -8.141 -16.766 1 98.25 70 LYS B O 1
ATOM 1769 N N . TYR B 1 71 ? 9.805 -8.492 -14.617 1 98.12 71 TYR B N 1
ATOM 1770 C CA . TYR B 1 71 ? 8.641 -7.789 -14.094 1 98.12 71 TYR B CA 1
ATOM 1771 C C . TYR B 1 71 ? 9.055 -6.547 -13.312 1 98.12 71 TYR B C 1
ATOM 1773 O O . TYR B 1 71 ? 8.242 -5.648 -13.094 1 98.12 71 TYR B O 1
ATOM 1781 N N . MET B 1 72 ? 10.297 -6.566 -12.867 1 97.31 72 MET B N 1
ATOM 1782 C CA . MET B 1 72 ? 10.734 -5.453 -12.031 1 97.31 72 MET B CA 1
ATOM 1783 C C . MET B 1 72 ? 10.68 -4.137 -12.797 1 97.31 72 MET B C 1
ATOM 1785 O O . MET B 1 72 ? 10.75 -4.129 -14.031 1 97.31 72 MET B O 1
ATOM 1789 N N . THR B 1 73 ? 10.5 -3.066 -12.039 1 93.94 73 THR B N 1
ATOM 1790 C CA . THR B 1 73 ? 10.688 -1.742 -12.625 1 93.94 73 THR B CA 1
ATOM 1791 C C . THR B 1 73 ? 12.172 -1.399 -12.719 1 93.94 73 THR B C 1
ATOM 1793 O O . THR B 1 73 ? 12.898 -1.482 -11.727 1 93.94 73 THR B O 1
ATOM 1796 N N . LYS B 1 74 ? 12.758 -1.137 -13.828 1 90.12 74 LYS B N 1
ATOM 1797 C CA . LYS B 1 74 ? 14.18 -0.91 -14.047 1 90.12 74 LYS B CA 1
ATOM 1798 C C . LYS B 1 74 ? 14.547 0.552 -13.805 1 90.12 74 LYS B C 1
ATOM 1800 O O . LYS B 1 74 ? 15.625 0.849 -13.281 1 90.12 74 LYS B O 1
ATOM 1805 N N . ASP B 1 75 ? 13.906 1.531 -14.156 1 79.69 75 ASP B N 1
ATOM 1806 C CA . ASP B 1 75 ? 14.18 2.947 -13.93 1 79.69 75 ASP B CA 1
ATOM 1807 C C . ASP B 1 75 ? 13.523 3.436 -12.641 1 79.69 75 ASP B C 1
ATOM 1809 O O . ASP B 1 75 ? 12.523 4.16 -12.68 1 79.69 75 ASP B O 1
ATOM 1813 N N . VAL B 1 76 ? 14.312 3.031 -11.539 1 79.81 76 VAL B N 1
ATOM 1814 C CA . VAL B 1 76 ? 13.75 3.312 -10.219 1 79.81 76 VAL B CA 1
ATOM 1815 C C . VAL B 1 76 ? 13.789 4.816 -9.953 1 79.81 76 VAL B C 1
ATOM 1817 O O . VAL B 1 76 ? 14.836 5.449 -10.078 1 79.81 76 VAL B O 1
ATOM 1820 N N . LYS B 1 77 ? 12.641 5.406 -9.797 1 81.44 77 LYS B N 1
ATOM 1821 C CA . LYS B 1 77 ? 12.578 6.781 -9.32 1 81.44 77 LYS B CA 1
ATOM 1822 C C . LYS B 1 77 ? 12.742 6.848 -7.809 1 81.44 77 LYS B C 1
ATOM 1824 O O . LYS B 1 77 ? 11.961 6.25 -7.066 1 81.44 77 LYS B O 1
ATOM 1829 N N . GLY B 1 78 ? 13.914 7.297 -7.352 1 86.31 78 GLY B N 1
ATOM 1830 C CA . GLY B 1 78 ? 14.148 7.473 -5.93 1 86.31 78 GLY B CA 1
ATOM 1831 C C . GLY B 1 78 ? 14.18 8.93 -5.508 1 86.31 78 GLY B C 1
ATOM 1832 O O . GLY B 1 78 ? 13.836 9.82 -6.293 1 86.31 78 GLY B O 1
ATOM 1833 N N . VAL B 1 79 ? 14.336 9.117 -4.25 1 90.81 79 VAL B N 1
ATOM 1834 C CA . VAL B 1 79 ? 14.492 10.453 -3.686 1 90.81 79 VAL B CA 1
ATOM 1835 C C . VAL B 1 79 ? 15.805 10.547 -2.916 1 90.81 79 VAL B C 1
ATOM 1837 O O . VAL B 1 79 ? 16.484 9.531 -2.709 1 90.81 79 VAL B O 1
ATOM 1840 N N . THR B 1 80 ? 16.125 11.758 -2.582 1 91.25 80 THR B N 1
ATOM 1841 C CA . THR B 1 80 ? 17.359 11.945 -1.811 1 91.25 80 THR B CA 1
ATOM 1842 C C . THR B 1 80 ? 17.062 11.945 -0.314 1 91.25 80 THR B C 1
ATOM 1844 O O . THR B 1 80 ? 15.898 12.031 0.093 1 91.25 80 THR B O 1
ATOM 1847 N N . GLU B 1 81 ? 18.141 11.859 0.446 1 90.31 81 GLU B N 1
ATOM 1848 C CA . GLU B 1 81 ? 18.031 11.82 1.9 1 90.31 81 GLU B CA 1
ATOM 1849 C C . GLU B 1 81 ? 17.359 13.086 2.43 1 90.31 81 GLU B C 1
ATOM 1851 O O . GLU B 1 81 ? 16.703 13.062 3.469 1 90.31 81 GLU B O 1
ATOM 1856 N N . ASP B 1 82 ? 17.375 14.156 1.62 1 88.25 82 ASP B N 1
ATOM 1857 C CA . ASP B 1 82 ? 16.938 15.461 2.102 1 88.25 82 ASP B CA 1
ATOM 1858 C C . ASP B 1 82 ? 15.516 15.773 1.636 1 88.25 82 ASP B C 1
ATOM 1860 O O . ASP B 1 82 ? 14.953 16.812 1.987 1 88.25 82 ASP B O 1
ATOM 1864 N N . THR B 1 83 ? 14.969 14.852 0.93 1 88.38 83 THR B N 1
ATOM 1865 C CA . THR B 1 83 ? 13.602 15.07 0.461 1 88.38 83 THR B CA 1
ATOM 1866 C C . THR B 1 83 ? 12.633 15.156 1.637 1 88.38 83 THR B C 1
ATOM 1868 O O . THR B 1 83 ? 12.727 14.375 2.586 1 88.38 83 THR B O 1
ATOM 1871 N N . GLU B 1 84 ? 11.719 16.094 1.61 1 84.81 84 GLU B N 1
ATOM 1872 C CA . GLU B 1 84 ? 10.711 16.25 2.656 1 84.81 84 GLU B CA 1
ATOM 1873 C C . GLU B 1 84 ? 9.648 15.164 2.564 1 84.81 84 GLU B C 1
ATOM 1875 O O . GLU B 1 84 ? 9.281 14.734 1.467 1 84.81 84 GLU B O 1
ATOM 1880 N N . VAL B 1 85 ? 9.117 14.836 3.697 1 87.88 85 VAL B N 1
ATOM 1881 C CA . VAL B 1 85 ? 8.102 13.789 3.818 1 87.88 85 VAL B CA 1
ATOM 1882 C C . VAL B 1 85 ? 6.91 14.125 2.928 1 87.88 85 VAL B C 1
ATOM 1884 O O . VAL B 1 85 ? 6.402 13.266 2.209 1 87.88 85 VAL B O 1
ATOM 1887 N N . THR B 1 86 ? 6.516 15.359 2.893 1 82.69 86 THR B N 1
ATOM 1888 C CA . THR B 1 86 ? 5.352 15.758 2.111 1 82.69 86 THR B CA 1
ATOM 1889 C C . THR B 1 86 ? 5.633 15.641 0.618 1 82.69 86 THR B C 1
ATOM 1891 O O . THR B 1 86 ? 4.766 15.219 -0.151 1 82.69 86 THR B O 1
ATOM 1894 N N . ASP B 1 87 ? 6.832 16.031 0.178 1 84.12 87 ASP B N 1
ATOM 1895 C CA . ASP B 1 87 ? 7.215 15.914 -1.227 1 84.12 87 ASP B CA 1
ATOM 1896 C C . ASP B 1 87 ? 7.281 14.445 -1.659 1 84.12 87 ASP B C 1
ATOM 1898 O O . ASP B 1 87 ? 6.832 14.094 -2.752 1 84.12 87 ASP B O 1
ATOM 1902 N N . ALA B 1 88 ? 7.855 13.641 -0.777 1 90.19 88 ALA B N 1
ATOM 1903 C CA . ALA B 1 88 ? 7.945 12.211 -1.065 1 90.19 88 ALA B CA 1
ATOM 1904 C C . ALA B 1 88 ? 6.559 11.602 -1.226 1 90.19 88 ALA B C 1
ATOM 1906 O O . ALA B 1 88 ? 6.328 10.797 -2.135 1 90.19 88 ALA B O 1
ATOM 1907 N N . LEU B 1 89 ? 5.672 12 -0.364 1 90.19 89 LEU B N 1
ATOM 1908 C CA . LEU B 1 89 ? 4.309 11.492 -0.449 1 90.19 89 LEU B CA 1
ATOM 1909 C C . LEU B 1 89 ? 3.645 11.93 -1.75 1 90.19 89 LEU B C 1
ATOM 1911 O O . LEU B 1 89 ? 2.961 11.133 -2.4 1 90.19 89 LEU B O 1
ATOM 1915 N N . ASP B 1 90 ? 3.869 13.156 -2.164 1 86.38 90 ASP B N 1
ATOM 1916 C CA . ASP B 1 90 ? 3.33 13.664 -3.424 1 86.38 90 ASP B CA 1
ATOM 1917 C C . ASP B 1 90 ? 3.848 12.852 -4.605 1 86.38 90 ASP B C 1
ATOM 1919 O O . ASP B 1 90 ? 3.086 12.5 -5.512 1 86.38 90 ASP B O 1
ATOM 1923 N N . ILE B 1 91 ? 5.074 12.547 -4.574 1 88.5 91 ILE B N 1
ATOM 1924 C CA . ILE B 1 91 ? 5.688 11.742 -5.625 1 88.5 91 ILE B CA 1
ATOM 1925 C C . ILE B 1 91 ? 5.035 10.367 -5.676 1 88.5 91 ILE B C 1
ATOM 1927 O O . ILE B 1 91 ? 4.68 9.883 -6.754 1 88.5 91 ILE B O 1
ATOM 1931 N N . MET B 1 92 ? 4.801 9.758 -4.488 1 91.94 92 MET B N 1
ATOM 1932 C CA . MET B 1 92 ? 4.18 8.438 -4.43 1 91.94 92 MET B CA 1
ATOM 1933 C C . MET B 1 92 ? 2.758 8.484 -4.98 1 91.94 92 MET B C 1
ATOM 1935 O O . MET B 1 92 ? 2.383 7.652 -5.809 1 91.94 92 MET B O 1
ATOM 1939 N N . LEU B 1 93 ? 2.07 9.43 -4.547 1 89.06 93 LEU B N 1
ATOM 1940 C CA . LEU B 1 93 ? 0.66 9.523 -4.91 1 89.06 93 LEU B CA 1
ATOM 1941 C C . LEU B 1 93 ? 0.5 9.82 -6.398 1 89.06 93 LEU B C 1
ATOM 1943 O O . LEU B 1 93 ? -0.344 9.219 -7.066 1 89.06 93 LEU B O 1
ATOM 1947 N N . ASN B 1 94 ? 1.325 10.672 -6.98 1 85.94 94 ASN B N 1
ATOM 1948 C CA . ASN B 1 94 ? 1.222 11.094 -8.375 1 85.94 94 ASN B CA 1
ATOM 1949 C C . ASN B 1 94 ? 1.689 9.992 -9.32 1 85.94 94 ASN B C 1
ATOM 1951 O O . ASN B 1 94 ? 1.231 9.914 -10.461 1 85.94 94 ASN B O 1
ATOM 1955 N N . ASN B 1 95 ? 2.527 9.102 -8.844 1 87.06 95 ASN B N 1
ATOM 1956 C CA . ASN B 1 95 ? 3.086 8.086 -9.727 1 87.06 95 ASN B CA 1
ATOM 1957 C C . ASN B 1 95 ? 2.553 6.699 -9.383 1 87.06 95 ASN B C 1
ATOM 1959 O O . ASN B 1 95 ? 2.879 5.723 -10.062 1 87.06 95 ASN B O 1
ATOM 1963 N N . GLY B 1 96 ? 1.794 6.637 -8.312 1 88.62 96 GLY B N 1
ATOM 1964 C CA . GLY B 1 96 ? 1.229 5.363 -7.898 1 88.62 96 GLY B CA 1
ATOM 1965 C C . GLY B 1 96 ? 2.234 4.461 -7.211 1 88.62 96 GLY B C 1
ATOM 1966 O O . GLY B 1 96 ? 2.146 3.236 -7.309 1 88.62 96 GLY B O 1
ATOM 1967 N N . PHE B 1 97 ? 3.215 5.074 -6.594 1 91.62 97 PHE B N 1
ATOM 1968 C CA . PHE B 1 97 ? 4.219 4.301 -5.875 1 91.62 97 PHE B CA 1
ATOM 1969 C C . PHE B 1 97 ? 3.818 4.117 -4.418 1 91.62 97 PHE B C 1
ATOM 1971 O O . PHE B 1 97 ? 3.213 5.004 -3.816 1 91.62 97 PHE B O 1
ATOM 1978 N N . ARG B 1 98 ? 4.223 2.984 -3.871 1 94.31 98 ARG B N 1
ATOM 1979 C CA . ARG B 1 98 ? 4.016 2.768 -2.441 1 94.31 98 ARG B CA 1
ATOM 1980 C C . ARG B 1 98 ? 5.348 2.713 -1.699 1 94.31 98 ARG B C 1
ATOM 1982 O O . ARG B 1 98 ? 5.379 2.73 -0.467 1 94.31 98 ARG B O 1
ATOM 1989 N N . HIS B 1 99 ? 6.383 2.635 -2.484 1 94.06 99 HIS B N 1
ATOM 1990 C CA . HIS B 1 99 ? 7.738 2.59 -1.955 1 94.06 99 HIS B CA 1
ATOM 1991 C C . HIS B 1 99 ? 8.68 3.473 -2.771 1 94.06 99 HIS B C 1
ATOM 1993 O O . HIS B 1 99 ? 8.578 3.525 -3.998 1 94.06 99 HIS B O 1
ATOM 1999 N N . LEU B 1 100 ? 9.516 4.164 -2.061 1 93.69 100 LEU B N 1
ATOM 2000 C CA . LEU B 1 100 ? 10.523 5.008 -2.699 1 93.69 100 LEU B CA 1
ATOM 2001 C C . LEU B 1 100 ? 11.914 4.707 -2.15 1 93.69 100 LEU B C 1
ATOM 2003 O O . LEU B 1 100 ? 12.18 4.918 -0.964 1 93.69 100 LEU B O 1
ATOM 2007 N N . PRO B 1 101 ? 12.82 4.215 -2.973 1 92.62 101 PRO B N 1
ATOM 2008 C CA . PRO B 1 101 ? 14.219 4.129 -2.529 1 92.62 101 PRO B CA 1
ATOM 2009 C C . PRO B 1 101 ? 14.852 5.5 -2.293 1 92.62 101 PRO B C 1
ATOM 2011 O O . PRO B 1 101 ? 14.508 6.465 -2.98 1 92.62 101 PRO B O 1
ATOM 2014 N N . ILE B 1 102 ? 15.617 5.562 -1.316 1 91.94 102 ILE B N 1
ATOM 2015 C CA . ILE B 1 102 ? 16.406 6.758 -1.035 1 91.94 102 ILE B CA 1
ATOM 2016 C C . ILE B 1 102 ? 17.844 6.555 -1.504 1 91.94 102 ILE B C 1
ATOM 2018 O O . ILE B 1 102 ? 18.531 5.633 -1.055 1 91.94 102 ILE B O 1
ATOM 2022 N N . ILE B 1 103 ? 18.203 7.414 -2.387 1 85.38 103 ILE B N 1
ATOM 2023 C CA . ILE B 1 103 ? 19.516 7.273 -3.014 1 85.38 103 ILE B CA 1
ATOM 2024 C C . ILE B 1 103 ? 20.438 8.398 -2.541 1 85.38 103 ILE B C 1
ATOM 2026 O O . ILE B 1 103 ? 20.047 9.57 -2.535 1 85.38 103 ILE B O 1
ATOM 2030 N N . LYS B 1 104 ? 21.641 7.996 -2.158 1 85.81 104 LYS B N 1
ATOM 2031 C CA . LYS B 1 104 ? 22.656 8.969 -1.744 1 85.81 104 LYS B CA 1
ATOM 2032 C C . LYS B 1 104 ? 23.25 9.695 -2.949 1 85.81 104 LYS B C 1
ATOM 2034 O O . LYS B 1 104 ? 23.031 9.281 -4.094 1 85.81 104 LYS B O 1
ATOM 2039 N N . SER B 1 105 ? 23.969 10.742 -2.607 1 82.25 105 SER B N 1
ATOM 2040 C CA . SER B 1 105 ? 24.594 11.547 -3.656 1 82.25 105 SER B CA 1
ATOM 2041 C C . SER B 1 105 ? 25.594 10.719 -4.453 1 82.25 105 SER B C 1
ATOM 2043 O O . SER B 1 105 ? 25.828 10.984 -5.637 1 82.25 105 SER B O 1
ATOM 2045 N N . ASN B 1 106 ? 26.156 9.711 -3.875 1 81 106 ASN B N 1
ATOM 2046 C CA . ASN B 1 106 ? 27.156 8.883 -4.547 1 81 106 ASN B CA 1
ATOM 2047 C C . ASN B 1 106 ? 26.516 7.758 -5.344 1 81 106 ASN B C 1
ATOM 2049 O O . ASN B 1 106 ? 27.203 6.906 -5.898 1 81 106 ASN B O 1
ATOM 2053 N N . GLY B 1 107 ? 25.203 7.664 -5.297 1 76.81 107 GLY B N 1
ATOM 2054 C CA . GLY B 1 107 ? 24.484 6.676 -6.09 1 76.81 107 GLY B CA 1
ATOM 2055 C C . GLY B 1 107 ? 24.172 5.406 -5.32 1 76.81 107 GLY B C 1
ATOM 2056 O O . GLY B 1 107 ? 23.484 4.52 -5.828 1 76.81 107 GLY B O 1
ATOM 2057 N N . LYS B 1 108 ? 24.625 5.41 -4.086 1 83.69 108 LYS B N 1
ATOM 2058 C CA . LYS B 1 108 ? 24.391 4.227 -3.266 1 83.69 108 LYS B CA 1
ATOM 2059 C C . LYS B 1 108 ? 23.016 4.293 -2.596 1 83.69 108 LYS B C 1
ATOM 2061 O O . LYS B 1 108 ? 22.5 5.383 -2.332 1 83.69 108 LYS B O 1
ATOM 2066 N N . LEU B 1 109 ? 22.516 3.125 -2.34 1 87.75 109 LEU B N 1
ATOM 2067 C CA . LEU B 1 109 ? 21.219 3.027 -1.68 1 87.75 109 LEU B CA 1
ATOM 2068 C C . LEU B 1 109 ? 21.344 3.391 -0.202 1 87.75 109 LEU B C 1
ATOM 2070 O O . LEU B 1 109 ? 22.156 2.818 0.52 1 87.75 109 LEU B O 1
ATOM 2074 N N . TYR B 1 110 ? 20.656 4.348 0.225 1 90.5 110 TYR B N 1
ATOM 2075 C CA . TYR B 1 110 ? 20.625 4.75 1.626 1 90.5 110 TYR B CA 1
ATOM 2076 C C . TYR B 1 110 ? 19.578 3.951 2.398 1 90.5 110 TYR B C 1
ATOM 2078 O O . TYR B 1 110 ? 19.844 3.488 3.51 1 90.5 110 TYR B O 1
ATOM 2086 N N . GLY B 1 111 ? 18.422 3.953 1.79 1 94.19 111 GLY B N 1
ATOM 2087 C CA . GLY B 1 111 ? 17.281 3.314 2.439 1 94.19 111 GLY B CA 1
ATOM 2088 C C . GLY B 1 111 ? 16.031 3.289 1.574 1 94.19 111 GLY B C 1
ATOM 2089 O O . GLY B 1 111 ? 16.125 3.389 0.348 1 94.19 111 GLY B O 1
ATOM 2090 N N . ILE B 1 112 ? 14.945 2.98 2.197 1 94.88 112 ILE B N 1
ATOM 2091 C CA . ILE B 1 112 ? 13.656 2.924 1.507 1 94.88 112 ILE B CA 1
ATOM 2092 C C . ILE B 1 112 ? 12.555 3.447 2.424 1 94.88 112 ILE B C 1
ATOM 2094 O O . ILE B 1 112 ? 12.617 3.273 3.643 1 94.88 112 ILE B O 1
ATOM 2098 N N . VAL B 1 113 ? 11.586 4.148 1.845 1 95.19 113 VAL B N 1
ATOM 2099 C CA . VAL B 1 113 ? 10.445 4.633 2.613 1 95.19 113 VAL B CA 1
ATOM 2100 C C . VAL B 1 113 ? 9.148 4.188 1.949 1 95.19 113 VAL B C 1
ATOM 2102 O O . VAL B 1 113 ? 9.039 4.168 0.721 1 95.19 113 VAL B O 1
ATOM 2105 N N . SER B 1 114 ? 8.219 3.809 2.793 1 95.62 114 SER B N 1
ATOM 2106 C CA . SER B 1 114 ? 6.914 3.375 2.301 1 95.62 114 SER B CA 1
ATOM 2107 C C . SER B 1 114 ? 5.848 4.438 2.545 1 95.62 114 SER B C 1
ATOM 2109 O O . SER B 1 114 ? 6.066 5.379 3.309 1 95.62 114 SER B O 1
ATOM 2111 N N . ILE B 1 115 ? 4.754 4.273 1.913 1 94.19 115 ILE B N 1
ATOM 2112 C CA . ILE B 1 115 ? 3.643 5.199 2.104 1 94.19 115 ILE B CA 1
ATOM 2113 C C . ILE B 1 115 ? 3.146 5.121 3.547 1 94.19 115 ILE B C 1
ATOM 2115 O O . ILE B 1 115 ? 2.697 6.121 4.109 1 94.19 115 ILE B O 1
ATOM 2119 N N . ARG B 1 116 ? 3.293 4.004 4.16 1 93.12 116 ARG B N 1
ATOM 2120 C CA . ARG B 1 116 ? 2.93 3.883 5.57 1 93.12 116 ARG B CA 1
ATOM 2121 C C . ARG B 1 116 ? 3.848 4.73 6.445 1 93.12 116 ARG B C 1
ATOM 2123 O O . ARG B 1 116 ? 3.385 5.395 7.375 1 93.12 116 ARG B O 1
ATOM 2130 N N . ASP B 1 117 ? 5.098 4.695 6.176 1 91.81 117 ASP B N 1
ATOM 2131 C CA . ASP B 1 117 ? 6.055 5.516 6.91 1 91.81 117 ASP B CA 1
ATOM 2132 C C . ASP B 1 117 ? 5.699 7 6.805 1 91.81 117 ASP B C 1
ATOM 2134 O O . ASP B 1 117 ? 5.695 7.715 7.809 1 91.81 117 ASP B O 1
ATOM 2138 N N . LEU B 1 118 ? 5.371 7.383 5.574 1 90.44 118 LEU B N 1
ATOM 2139 C CA . LEU B 1 118 ? 5.094 8.797 5.328 1 90.44 118 LEU B CA 1
ATOM 2140 C C . LEU B 1 118 ? 3.777 9.211 5.973 1 90.44 118 LEU B C 1
ATOM 2142 O O . LEU B 1 118 ? 3.689 10.281 6.578 1 90.44 118 LEU B O 1
ATOM 2146 N N . ALA B 1 119 ? 2.807 8.367 5.805 1 88.19 119 ALA B N 1
ATOM 2147 C CA . ALA B 1 119 ? 1.505 8.656 6.402 1 88.19 119 ALA B CA 1
ATOM 2148 C C . ALA B 1 119 ? 1.61 8.758 7.922 1 88.19 119 ALA B C 1
ATOM 2150 O O . ALA B 1 119 ? 0.975 9.617 8.539 1 88.19 119 ALA B O 1
ATOM 2151 N N . ARG B 1 120 ? 2.377 7.891 8.508 1 87 120 ARG B N 1
ATOM 2152 C CA . ARG B 1 120 ? 2.594 7.934 9.953 1 87 120 ARG B CA 1
ATOM 2153 C C . ARG B 1 120 ? 3.244 9.25 10.367 1 87 120 ARG B C 1
ATOM 2155 O O . ARG B 1 120 ? 2.873 9.836 11.391 1 87 120 ARG B O 1
ATOM 2162 N N . ALA B 1 121 ? 4.152 9.609 9.609 1 81.94 121 ALA B N 1
ATOM 2163 C CA . ALA B 1 121 ? 4.852 10.859 9.898 1 81.94 121 ALA B CA 1
ATOM 2164 C C . ALA B 1 121 ? 3.904 12.047 9.836 1 81.94 121 ALA B C 1
ATOM 2166 O O . ALA B 1 121 ? 4.051 13.008 10.602 1 81.94 121 ALA B O 1
ATOM 2167 N N . LEU B 1 122 ? 2.975 11.953 8.93 1 74.62 122 LEU B N 1
ATOM 2168 C CA . LEU B 1 122 ? 2.031 13.047 8.75 1 74.62 122 LEU B CA 1
ATOM 2169 C C . LEU B 1 122 ? 1 13.07 9.875 1 74.62 122 LEU B C 1
ATOM 2171 O O . LEU B 1 122 ? 0.521 14.133 10.266 1 74.62 122 LEU B O 1
ATOM 2175 N N . LEU B 1 123 ? 0.459 11.867 10.18 1 70.12 123 LEU B N 1
ATOM 2176 C CA . LEU B 1 123 ? -0.519 11.789 11.266 1 70.12 123 LEU B CA 1
ATOM 2177 C C . LEU B 1 123 ? 0.071 12.32 12.57 1 70.12 123 LEU B C 1
ATOM 2179 O O . LEU B 1 123 ? -0.659 12.812 13.43 1 70.12 123 LEU B O 1
ATOM 2183 N N . ASP B 1 124 ? 1.212 11.961 12.695 1 54.09 124 ASP B N 1
ATOM 2184 C CA . ASP B 1 124 ? 1.795 12.516 13.914 1 54.09 124 ASP B CA 1
ATOM 2185 C C . ASP B 1 124 ? 1.662 14.031 13.953 1 54.09 124 ASP B C 1
ATOM 2187 O O . ASP B 1 124 ? 2.311 14.734 13.172 1 54.09 124 ASP B O 1
ATOM 2191 N N . VAL B 1 125 ? 0.335 14.484 13.953 1 47.22 125 VAL B N 1
ATOM 2192 C CA . VAL B 1 125 ? -0.189 15.844 14.047 1 47.22 125 VAL B CA 1
ATOM 2193 C C . VAL B 1 125 ? 0.899 16.781 14.562 1 47.22 125 VAL B C 1
ATOM 2195 O O . VAL B 1 125 ? 0.989 17.938 14.133 1 47.22 125 VAL B O 1
ATOM 2198 N N . HIS B 1 126 ? 1.541 16.344 15.664 1 44.5 126 HIS B N 1
ATOM 2199 C CA . HIS B 1 126 ? 2.602 17.188 16.203 1 44.5 126 HIS B CA 1
ATOM 2200 C C . HIS B 1 126 ? 3.691 17.438 15.164 1 44.5 126 HIS B C 1
ATOM 2202 O O . HIS B 1 126 ? 4.238 18.531 15.086 1 44.5 126 HIS B O 1
ATOM 2208 N N . THR B 1 127 ? 3.924 16.438 14.539 1 44.06 127 THR B N 1
ATOM 2209 C CA . THR B 1 127 ? 4.934 16.609 13.5 1 44.06 127 THR B CA 1
ATOM 2210 C C . THR B 1 127 ? 4.418 17.516 12.383 1 44.06 127 THR B C 1
ATOM 2212 O O . THR B 1 127 ? 5.152 18.359 11.867 1 44.06 127 THR B O 1
ATOM 2215 N N . MET B 1 128 ? 3.234 17.266 11.875 1 44.06 128 MET B N 1
ATOM 2216 C CA . MET B 1 128 ? 2.725 18.125 10.805 1 44.06 128 MET B CA 1
ATOM 2217 C C . MET B 1 128 ? 2.535 19.562 11.297 1 44.06 128 MET B C 1
ATOM 2219 O O . MET B 1 128 ? 2.922 20.516 10.617 1 44.06 128 MET B O 1
ATOM 2223 N N . GLN B 1 129 ? 1.744 19.578 12.367 1 42.12 129 GLN B N 1
ATOM 2224 C CA . GLN B 1 129 ? 1.38 20.906 12.859 1 42.12 129 GLN B CA 1
ATOM 2225 C C . GLN B 1 129 ? 2.57 21.594 13.523 1 42.12 129 GLN B C 1
ATOM 2227 O O . GLN B 1 129 ? 2.729 22.812 13.414 1 42.12 129 GLN B O 1
ATOM 2232 N N . PHE B 1 130 ? 3.412 20.75 14.234 1 44 130 PHE B N 1
ATOM 2233 C CA . PHE B 1 130 ? 4.449 21.391 15.039 1 44 130 PHE B CA 1
ATOM 2234 C C . PHE B 1 130 ? 5.836 20.953 14.594 1 44 130 PHE B C 1
ATOM 2236 O O . PHE B 1 130 ? 6.844 21.391 15.141 1 44 130 PHE B O 1
ATOM 2243 N N . GLY B 1 131 ? 5.793 20.297 13.5 1 42.28 131 GLY B N 1
ATOM 2244 C CA . GLY B 1 131 ? 7.074 19.797 13.023 1 42.28 131 GLY B CA 1
ATOM 2245 C C . GLY B 1 131 ? 7.75 18.859 14 1 42.28 131 GLY B C 1
ATOM 2246 O O . GLY B 1 131 ? 8.969 18.656 13.938 1 42.28 131 GLY B O 1
ATOM 2247 N N . LYS B 1 132 ? 7.164 18.641 15.203 1 44.16 132 LYS B N 1
ATOM 2248 C CA . LYS B 1 132 ? 7.684 17.812 16.297 1 44.16 132 LYS B CA 1
ATOM 2249 C C . LYS B 1 132 ? 6.715 16.688 16.641 1 44.16 132 LYS B C 1
ATOM 2251 O O . LYS B 1 132 ? 5.504 16.828 16.484 1 44.16 132 LYS B O 1
ATOM 2256 N N . PRO B 1 133 ? 7.297 15.562 17.031 1 47.41 133 PRO B N 1
ATOM 2257 C CA . PRO B 1 133 ? 6.457 14.469 17.5 1 47.41 133 PRO B CA 1
ATOM 2258 C C . PRO B 1 133 ? 5.59 14.859 18.703 1 47.41 133 PRO B C 1
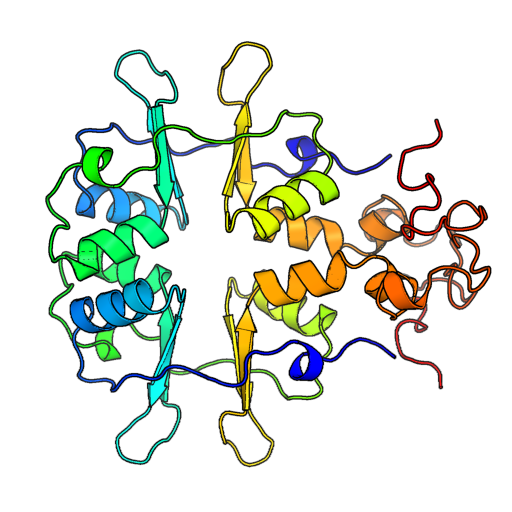ATOM 2260 O O . PRO B 1 133 ? 5.926 15.789 19.438 1 47.41 133 PRO B O 1
ATOM 2263 N N . ALA B 1 134 ? 4.281 14.266 18.812 1 46.16 134 ALA B N 1
ATOM 2264 C CA . ALA B 1 134 ? 3.32 14.594 19.875 1 46.16 134 ALA B CA 1
ATOM 2265 C C . ALA B 1 134 ? 3.996 14.648 21.234 1 46.16 134 ALA B C 1
ATOM 2267 O O . ALA B 1 134 ? 3.699 15.523 22.047 1 46.16 134 ALA B O 1
ATOM 2268 N N . GLU B 1 135 ? 4.836 13.719 21.422 1 50.38 135 GLU B N 1
ATOM 2269 C CA . GLU B 1 135 ? 5.496 13.625 22.734 1 50.38 135 GLU B CA 1
ATOM 2270 C C . GLU B 1 135 ? 6.285 14.898 23.031 1 50.38 135 GLU B C 1
ATOM 2272 O O . GLU B 1 135 ? 6.418 15.289 24.188 1 50.38 135 GLU B O 1
ATOM 2277 N N . GLU B 1 136 ? 6.758 15.461 22.031 1 49.78 136 GLU B N 1
ATOM 2278 C CA . GLU B 1 136 ? 7.609 16.625 22.25 1 49.78 136 GLU B CA 1
ATOM 2279 C C . GLU B 1 136 ? 6.785 17.891 22.406 1 49.78 136 GLU B C 1
ATOM 2281 O O . GLU B 1 136 ? 7.258 18.891 22.953 1 49.78 136 GLU B O 1
ATOM 2286 N N . VAL B 1 137 ? 5.699 17.875 21.859 1 46.47 137 VAL B N 1
ATOM 2287 C CA . VAL B 1 137 ? 4.859 19.062 21.938 1 46.47 137 VAL B CA 1
ATOM 2288 C C . VAL B 1 137 ? 4.031 19.031 23.219 1 46.47 137 VAL B C 1
ATOM 2290 O O . VAL B 1 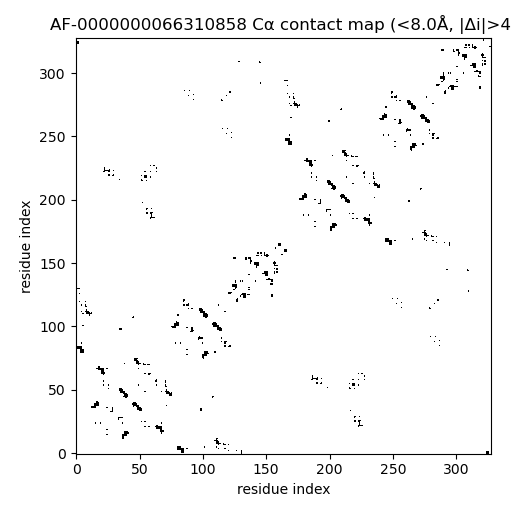137 ? 3.561 20.078 23.703 1 46.47 137 VAL B O 1
ATOM 2293 N N . LYS B 1 138 ? 3.902 18.016 23.844 1 46.09 138 LYS B N 1
ATOM 2294 C CA . LYS B 1 138 ? 3.16 17.844 25.094 1 46.09 138 LYS B CA 1
ATOM 2295 C C . LYS B 1 138 ? 3.756 18.688 26.219 1 46.09 138 LYS B C 1
ATOM 2297 O O . LYS B 1 138 ? 4.961 18.641 26.469 1 46.09 138 LYS B O 1
ATOM 2302 N N . GLY B 1 139 ? 2.838 19.547 26.812 1 46.38 139 GLY B N 1
ATOM 2303 C CA . GLY B 1 139 ? 3.238 20.359 27.953 1 46.38 139 GLY B CA 1
ATOM 2304 C C . GLY B 1 139 ? 3.842 21.703 27.531 1 46.38 139 GLY B C 1
ATOM 2305 O O . GLY B 1 139 ? 4.254 22.484 28.391 1 46.38 139 GLY B O 1
ATOM 2306 N N . THR B 1 140 ? 4.121 21.891 26.359 1 49.84 140 THR B N 1
ATOM 2307 C CA . THR B 1 140 ? 4.859 23.109 26.031 1 49.84 140 THR B CA 1
ATOM 2308 C C . THR B 1 140 ? 3.916 24.312 25.953 1 49.84 140 THR B C 1
ATOM 2310 O O . THR B 1 140 ? 4.359 25.453 25.781 1 49.84 140 THR B O 1
ATOM 2313 N N . GLY B 1 141 ? 2.529 24.188 26.266 1 49.28 141 GLY B N 1
ATOM 2314 C CA . GLY B 1 141 ? 1.652 25.344 26.172 1 49.28 141 GLY B CA 1
ATOM 2315 C C . GLY B 1 141 ? 1.27 25.688 24.75 1 49.28 141 GLY B C 1
ATOM 2316 O O . GLY B 1 141 ? 0.751 26.781 24.484 1 49.28 141 GLY B O 1
ATOM 2317 N N . VAL B 1 142 ? 1.588 24.938 23.953 1 48.22 142 VAL B N 1
ATOM 2318 C CA . VAL B 1 142 ? 1.353 25.25 22.547 1 48.22 142 VAL B CA 1
ATOM 2319 C C . VAL B 1 142 ? -0.144 25.219 22.25 1 48.22 142 VAL B C 1
ATOM 2321 O O . VAL B 1 142 ? -0.838 24.281 22.672 1 48.22 142 VAL B O 1
ATOM 2324 N N . ILE B 1 143 ? -0.806 26.281 21.938 1 48.59 143 ILE B N 1
ATOM 2325 C CA . ILE B 1 143 ? -2.188 26.578 21.578 1 48.59 143 ILE B CA 1
ATOM 2326 C C . ILE B 1 143 ? -2.451 26.125 20.141 1 48.59 143 ILE B C 1
ATOM 2328 O O . ILE B 1 143 ? -1.612 26.328 19.25 1 48.59 143 ILE B O 1
ATOM 2332 N N . CYS B 1 144 ? -3.537 25.344 20.016 1 48.34 144 CYS B N 1
ATOM 2333 C CA . CYS B 1 144 ? -4.035 24.984 18.703 1 48.34 144 CYS B CA 1
ATOM 2334 C C . CYS B 1 144 ? -4.191 26.219 17.812 1 48.34 144 CYS B C 1
ATOM 2336 O O . CYS B 1 144 ? -4.914 27.141 18.172 1 48.34 144 CYS B O 1
ATOM 2338 N N . PRO B 1 145 ? -3.414 26.234 16.859 1 42.12 145 PRO B N 1
ATOM 2339 C CA . PRO B 1 145 ? -3.521 27.469 16.062 1 42.12 145 PRO B CA 1
ATOM 2340 C C . PRO B 1 145 ? -4.863 27.609 15.352 1 42.12 145 PRO B C 1
ATOM 2342 O O . PRO B 1 145 ? -5.215 28.688 14.883 1 42.12 145 PRO B O 1
ATOM 2345 N N . VAL B 1 146 ? -5.586 26.531 15.32 1 40.66 146 VAL B N 1
ATOM 2346 C CA . VAL B 1 146 ? -6.895 26.562 14.672 1 40.66 146 VAL B CA 1
ATOM 2347 C C . VAL B 1 146 ? -7.949 27.062 15.656 1 40.66 146 VAL B C 1
ATOM 2349 O O . VAL B 1 146 ? -8.695 27.984 15.352 1 40.66 146 VAL B O 1
ATOM 2352 N N . CYS B 1 147 ? -8.047 26.359 16.734 1 41.66 147 CYS B N 1
ATOM 2353 C CA . CYS B 1 147 ? -9.141 26.688 17.641 1 41.66 147 CYS B CA 1
ATOM 2354 C C . CYS B 1 147 ? -8.648 27.531 18.812 1 41.66 147 CYS B C 1
ATOM 2356 O O . CYS B 1 147 ? -9.445 28 19.625 1 41.66 147 CYS B O 1
ATOM 2358 N N . GLY B 1 148 ? -7.41 27.797 18.781 1 45.72 148 GLY B N 1
ATOM 2359 C CA . GLY B 1 148 ? -6.883 28.641 19.844 1 45.72 148 GLY B CA 1
ATOM 2360 C C . GLY B 1 148 ? -6.836 27.938 21.188 1 45.72 148 GLY B C 1
ATOM 2361 O O . GLY B 1 148 ? -6.539 28.562 22.219 1 45.72 148 GLY B O 1
ATOM 2362 N N . MET B 1 149 ? -7.332 26.734 21.203 1 48.91 149 MET B N 1
ATOM 2363 C CA . MET B 1 149 ? -7.359 26.078 22.516 1 48.91 149 MET B CA 1
ATOM 2364 C C . MET B 1 149 ? -6.027 25.391 22.812 1 48.91 149 MET B C 1
ATOM 2366 O O . MET B 1 149 ? -5.309 25 21.891 1 48.91 149 MET B O 1
ATOM 2370 N N . GLU B 1 150 ? -5.676 25.406 23.984 1 50.47 150 GLU B N 1
ATOM 2371 C CA . GLU B 1 150 ? -4.484 24.719 24.469 1 50.47 150 GLU B CA 1
ATOM 2372 C C . GLU B 1 150 ? -4.523 23.234 24.109 1 50.47 150 GLU B C 1
ATOM 2374 O O . GLU B 1 150 ? -5.551 22.578 24.297 1 50.47 150 GLU B O 1
ATOM 2379 N N . ILE B 1 151 ? -3.646 22.75 23.312 1 49 151 ILE B N 1
ATOM 2380 C CA . ILE B 1 151 ? -3.525 21.344 22.922 1 49 151 ILE B CA 1
ATOM 2381 C C . ILE B 1 151 ? -3.238 20.484 24.156 1 49 151 ILE B C 1
ATOM 2383 O O . ILE B 1 151 ? -2.447 20.875 25.031 1 49 151 ILE B O 1
ATOM 2387 N N . ASP B 1 152 ? -4.125 19.469 24.438 1 48.78 152 ASP B N 1
ATOM 2388 C CA . ASP B 1 152 ? -3.957 18.641 25.625 1 48.78 152 ASP B CA 1
ATOM 2389 C C . ASP B 1 152 ? -2.742 17.719 25.484 1 48.78 152 ASP B C 1
ATOM 2391 O O . ASP B 1 152 ? -1.997 17.812 24.5 1 48.78 152 ASP B O 1
ATOM 2395 N N . GLU B 1 153 ? -2.451 16.938 26.5 1 45.91 153 GLU B N 1
ATOM 2396 C CA . GLU B 1 153 ? -1.275 16.078 26.625 1 45.91 153 GLU B CA 1
ATOM 2397 C C . GLU B 1 153 ? -1.193 15.078 25.484 1 45.91 153 GLU B C 1
ATOM 2399 O O . GLU B 1 153 ? -0.125 14.531 25.219 1 45.91 153 GLU B O 1
ATOM 2404 N N . TYR B 1 154 ? -2.262 14.938 24.859 1 42.41 154 TYR B N 1
ATOM 2405 C CA . TYR B 1 154 ? -2.34 13.977 23.766 1 42.41 154 TYR B CA 1
ATOM 2406 C C . TYR B 1 154 ? -2.254 14.672 22.422 1 42.41 154 TYR B C 1
ATOM 2408 O O . TYR B 1 154 ? -2.398 14.039 21.375 1 42.41 154 TYR B O 1
ATOM 2416 N N . GLY B 1 155 ? -1.904 15.945 22.469 1 41.66 155 GLY B N 1
ATOM 2417 C CA . GLY B 1 155 ? -1.751 16.719 21.25 1 41.66 155 GLY B CA 1
ATOM 2418 C C . GLY B 1 155 ? -3.074 17.141 20.641 1 41.66 155 GLY B C 1
ATOM 2419 O O . GLY B 1 155 ? -3.115 17.625 19.516 1 41.66 155 GLY B O 1
ATOM 2420 N N . TYR B 1 156 ? -4.184 16.828 21.328 1 44 156 TYR B N 1
ATOM 2421 C CA . TYR B 1 156 ? -5.512 17.156 20.828 1 44 156 TYR B CA 1
ATOM 2422 C C . TYR B 1 156 ? -6.004 18.469 21.406 1 44 156 TYR B C 1
ATOM 2424 O O . TYR B 1 156 ? -5.73 18.781 22.562 1 44 156 TYR B O 1
ATOM 2432 N N . CYS B 1 157 ? -6.18 19.469 20.547 1 45.84 157 CYS B N 1
ATOM 2433 C CA . CYS B 1 157 ? -6.871 20.656 21.062 1 45.84 157 CYS B CA 1
ATOM 2434 C C . CYS B 1 157 ? -8.375 20.516 20.875 1 45.84 157 CYS B C 1
ATOM 2436 O O . CYS B 1 157 ? -9.141 21.406 21.266 1 45.84 157 CYS B O 1
ATOM 2438 N N . GLY B 1 158 ? -8.961 19.438 20.594 1 42.84 158 GLY B N 1
ATOM 2439 C CA . GLY B 1 158 ? -10.383 19.219 20.391 1 42.84 158 GLY B CA 1
ATOM 2440 C C . GLY B 1 158 ? -10.914 19.828 19.109 1 42.84 158 GLY B C 1
ATOM 2441 O O . GLY B 1 158 ? -12.086 19.656 18.766 1 42.84 158 GLY B O 1
ATOM 2442 N N . CYS B 1 159 ? -10.312 20.812 18.609 1 41.41 159 CYS B N 1
ATOM 2443 C CA . CYS B 1 159 ? -10.875 21.562 17.484 1 41.41 159 CYS B CA 1
ATOM 2444 C C . CYS B 1 159 ? -10.945 20.703 16.234 1 41.41 159 CYS B C 1
ATOM 2446 O O . CYS B 1 159 ? -11.547 21.094 15.227 1 41.41 159 CYS B O 1
ATOM 2448 N N . GLY B 1 160 ? -10.102 20 16.047 1 37.97 160 GLY B N 1
ATOM 2449 C CA . GLY B 1 160 ? -10.352 19.141 14.906 1 37.97 160 GLY B CA 1
ATOM 2450 C C . GLY B 1 160 ? -11.719 18.484 14.938 1 37.97 160 GLY B C 1
ATOM 2451 O O . GLY B 1 160 ? -12.086 17.75 14.016 1 37.97 160 GLY B O 1
ATOM 2452 N N . THR B 1 161 ? -12.203 18.188 16.125 1 33.16 161 THR B N 1
ATOM 2453 C CA . THR B 1 161 ? -13.625 17.891 16.234 1 33.16 161 THR B CA 1
ATOM 2454 C C . THR B 1 161 ? -14.461 19.141 15.945 1 33.16 161 THR B C 1
ATOM 2456 O O . THR B 1 161 ? -14.109 20.234 16.375 1 33.16 161 THR B O 1
ATOM 2459 N N . GLY B 1 162 ? -14.945 19.297 14.719 1 28.11 162 GLY B N 1
ATOM 2460 C CA . GLY B 1 162 ? -15.867 20.422 14.562 1 28.11 162 GLY B CA 1
ATOM 2461 C C . GLY B 1 162 ? -16.547 20.828 15.859 1 28.11 162 GLY B C 1
ATOM 2462 O O . GLY B 1 162 ? -17.219 20.016 16.5 1 28.11 162 GLY B O 1
ATOM 2463 N N . SER B 1 163 ? -15.961 21.531 16.688 1 25.66 163 SER B N 1
ATOM 2464 C CA . SER B 1 163 ? -16.703 22.234 17.719 1 25.66 163 SER B CA 1
ATOM 2465 C C . SER B 1 163 ? -17.969 22.859 17.172 1 25.66 163 SER B C 1
ATOM 2467 O O . SER B 1 163 ? -18.688 23.578 17.875 1 25.66 163 SER B O 1
ATOM 2469 N N . GLY B 1 164 ? -18.453 22.734 15.844 1 24.27 164 GLY B N 1
ATOM 2470 C CA . GLY B 1 164 ? -19.812 23.266 15.883 1 24.27 164 GLY B CA 1
ATOM 2471 C C . GLY B 1 164 ? -20.75 22.422 16.719 1 24.27 164 GLY B C 1
ATOM 2472 O O . GLY B 1 164 ? -20.484 21.234 16.969 1 24.27 164 GLY B O 1
#

pLDDT: mean 79.81, std 21.78, range [23.72, 98.81]

Foldseek 3Di:
DFDFCLVQFDQDAAADEQAAFLLVVVVVCVVVVHQKHFYAYPVRAGQFMDGVVLSVVCVVVVNRRGGNNVRTGGPADAAERGHGLVVVLVVCVVVVHQKHFYAYPVRHTRGMDGNVSSVVCCVLVCCVVVVDGLQVLAPPQDADPVPRAGQHNSRHSCVVVVPD/DFDFCLVQFDQDAAADEQAAFLLVVVVVCVVVVHQKHFYAYPVRAGQFMDGVVLSVVCVVVVNRRGGNNVRTGGPADAAERGHGLVNVLVVCVVVVHQKHFYAYPVRHTRGMDGNVSSVVCCVLCCCVVVVDGLQVVAPPQDADPVPRAGQHRRRHSCVVVVPD